Protein AF-A0A367R740-F1 (afdb_monomer)

Mean predicted aligned error: 7.4 Å

pLDDT: mean 86.56, std 15.24, range [32.81, 98.5]

Nearest PDB structures (foldseek):
  4jl0-assembly2_B  TM=7.838E-01  e=5.481E-03  Pseudomonas aeruginosa CHA
  3sz7-assembly1_A  TM=7.563E-01  e=4.392E-03  Aspergillus fumigatus Af293
  2cum-assembly1_A  TM=6.920E-01  e=1.912E-03  Homo sapiens
  2dn7-assembly1_A  TM=6.296E-01  e=7.053E-04  Homo sapiens
  8ye5-assembly1_A  TM=7.449E-01  e=5.031E-02  Dehalobacter sp.

Structure (mmCIF, N/CA/C/O backbone):
data_AF-A0A367R740-F1
#
_entry.id   AF-A0A367R740-F1
#
loop_
_atom_site.group_PDB
_atom_site.id
_atom_site.type_symbol
_atom_site.label_atom_id
_atom_site.label_alt_id
_atom_site.label_comp_id
_atom_site.label_asym_id
_atom_site.label_entity_id
_atom_site.label_seq_id
_atom_site.pdbx_PDB_ins_code
_atom_site.Cartn_x
_atom_site.Cartn_y
_atom_site.Cartn_z
_atom_site.occupancy
_atom_site.B_iso_or_equiv
_atom_site.auth_seq_id
_atom_site.auth_comp_id
_atom_site.auth_asym_id
_atom_site.auth_atom_id
_atom_site.pdbx_PDB_model_num
ATOM 1 N N . MET A 1 1 ? -37.714 -8.578 19.856 1.00 43.44 1 MET A N 1
ATOM 2 C CA . MET A 1 1 ? -36.374 -8.658 19.239 1.00 43.44 1 MET A CA 1
ATOM 3 C C . MET A 1 1 ? -35.633 -9.766 19.967 1.00 43.44 1 MET A C 1
ATOM 5 O O . MET A 1 1 ? -35.321 -9.583 21.133 1.00 43.44 1 MET A O 1
ATOM 9 N N . ASN A 1 2 ? -35.470 -10.931 19.335 1.00 44.47 2 ASN A N 1
ATOM 10 C CA . ASN A 1 2 ? -34.769 -12.080 19.920 1.00 44.47 2 ASN A CA 1
ATOM 11 C C . ASN A 1 2 ? -33.262 -11.823 19.814 1.00 44.47 2 ASN A C 1
ATOM 13 O O . ASN A 1 2 ? -32.657 -12.085 18.778 1.00 44.47 2 ASN A O 1
ATOM 17 N N . GLY A 1 3 ? -32.700 -11.174 20.830 1.00 55.31 3 GLY A N 1
ATOM 18 C CA . GLY A 1 3 ? -31.290 -10.799 20.887 1.00 55.31 3 GLY A CA 1
ATOM 19 C C . GLY A 1 3 ? -30.468 -11.857 21.609 1.00 55.31 3 GLY A C 1
ATOM 20 O O . GLY A 1 3 ? -30.039 -11.610 22.728 1.00 55.31 3 GLY A O 1
ATOM 21 N N . ASP A 1 4 ? -30.259 -13.017 20.985 1.00 70.50 4 ASP A N 1
ATOM 22 C CA . ASP A 1 4 ? -29.477 -14.095 21.612 1.00 70.50 4 ASP A CA 1
ATOM 23 C C . ASP A 1 4 ? -27.958 -13.895 21.445 1.00 70.50 4 ASP A C 1
ATOM 25 O O . ASP A 1 4 ? -27.176 -14.519 22.161 1.00 70.50 4 ASP A O 1
ATOM 29 N N . TYR A 1 5 ? -27.521 -13.023 20.520 1.00 73.44 5 TYR A N 1
ATOM 30 C CA . TYR A 1 5 ? -26.102 -12.793 20.226 1.00 73.44 5 TYR A CA 1
ATOM 31 C C . TYR A 1 5 ? -25.791 -11.342 19.829 1.00 73.44 5 TYR A C 1
ATOM 33 O O . TYR A 1 5 ? -26.553 -10.709 19.097 1.00 73.44 5 TYR A O 1
ATOM 41 N N . VAL A 1 6 ? -24.622 -10.853 20.249 1.00 81.06 6 VAL A N 1
ATOM 42 C CA . VAL A 1 6 ? -23.985 -9.615 19.771 1.00 81.06 6 VAL A CA 1
ATOM 43 C C . VAL A 1 6 ? -22.855 -9.979 18.815 1.00 81.06 6 VAL A C 1
ATOM 45 O O . VAL A 1 6 ? -22.099 -10.914 19.073 1.00 81.06 6 VAL A O 1
ATOM 48 N N . GLU A 1 7 ? -22.732 -9.252 17.709 1.00 83.69 7 GLU A N 1
ATOM 49 C CA . GLU A 1 7 ? -21.613 -9.418 16.784 1.00 83.69 7 GLU A CA 1
ATOM 50 C C . GLU A 1 7 ? -20.478 -8.444 17.107 1.00 83.69 7 GLU A C 1
ATOM 52 O O . GLU A 1 7 ? -20.720 -7.271 17.381 1.00 83.69 7 GLU A O 1
ATOM 57 N N . PHE A 1 8 ? -19.244 -8.941 17.080 1.00 84.69 8 PHE A N 1
ATOM 58 C CA . PHE A 1 8 ? -18.046 -8.205 17.474 1.00 84.69 8 PHE A CA 1
ATOM 59 C C . PHE A 1 8 ? -16.919 -8.422 16.460 1.00 84.69 8 PHE A C 1
ATOM 61 O O . PHE A 1 8 ? -16.614 -9.567 16.126 1.00 84.69 8 PHE A O 1
ATOM 68 N N . LEU A 1 9 ? -16.294 -7.341 15.986 1.00 87.62 9 LEU A N 1
ATOM 69 C CA . LEU A 1 9 ? -15.137 -7.399 15.091 1.00 87.62 9 LEU A CA 1
ATOM 70 C C . LEU A 1 9 ? -13.834 -7.514 15.895 1.00 87.62 9 LEU A C 1
ATOM 72 O O . LEU A 1 9 ? -13.460 -6.606 16.634 1.00 87.62 9 LEU A O 1
ATOM 76 N N . CYS A 1 10 ? -13.105 -8.609 15.704 1.00 87.62 10 CYS A N 1
ATOM 77 C CA . CYS A 1 10 ? -11.729 -8.737 16.165 1.00 87.62 10 CYS A CA 1
ATOM 78 C C . CYS A 1 10 ? -10.799 -7.961 15.227 1.00 87.62 10 CYS A C 1
ATOM 80 O O . CYS A 1 10 ? -10.550 -8.405 14.109 1.00 87.62 10 CYS A O 1
ATOM 82 N N . PHE A 1 11 ? -10.246 -6.837 15.681 1.00 83.88 11 PHE A N 1
ATOM 83 C CA . PHE A 1 11 ? -9.324 -6.025 14.874 1.00 83.88 11 PHE A CA 1
ATOM 84 C C . PHE A 1 11 ? -8.026 -6.750 14.493 1.00 83.88 11 PHE A C 1
ATOM 86 O O . PHE A 1 11 ? -7.491 -6.513 13.416 1.00 83.88 11 PHE A O 1
ATOM 93 N N . SER A 1 12 ? -7.549 -7.645 15.356 1.00 80.38 12 SER A N 1
ATOM 94 C CA . SER A 1 12 ? -6.350 -8.471 15.154 1.00 80.38 12 SER A CA 1
ATOM 95 C C . SER A 1 12 ? -6.491 -9.477 14.009 1.00 80.38 12 SER A C 1
ATOM 97 O O . SER A 1 12 ? -5.557 -9.710 13.253 1.00 80.38 12 SER A O 1
ATOM 99 N N . SER A 1 13 ? -7.673 -10.080 13.861 1.00 81.25 13 SER A N 1
ATOM 100 C CA . SER A 1 13 ? -7.908 -11.177 12.911 1.00 81.25 13 SER A CA 1
ATOM 101 C C . SER A 1 13 ? -8.908 -10.850 11.803 1.00 81.25 13 SER A C 1
ATOM 103 O O . SER A 1 13 ? -9.170 -11.689 10.943 1.00 81.25 13 SER A O 1
ATOM 105 N N . GLY A 1 14 ? -9.533 -9.669 11.829 1.00 84.00 14 GLY A N 1
ATOM 106 C CA . GLY A 1 14 ? -10.589 -9.281 10.889 1.00 84.00 14 GLY A CA 1
ATOM 107 C C . GLY A 1 14 ? -11.815 -10.208 10.927 1.00 84.00 14 GLY A C 1
ATOM 108 O O . GLY A 1 14 ? -12.572 -10.302 9.955 1.00 84.00 14 GLY A O 1
ATOM 109 N N . ASN A 1 15 ? -12.004 -10.966 12.009 1.00 86.50 15 ASN A N 1
ATOM 110 C CA . ASN A 1 15 ? -13.116 -11.899 12.158 1.00 86.50 15 ASN A CA 1
ATOM 111 C C . ASN A 1 15 ? -14.278 -11.264 12.911 1.00 86.50 15 ASN A C 1
ATOM 113 O O . ASN A 1 15 ? -14.085 -10.553 13.892 1.00 86.50 15 ASN A O 1
ATOM 117 N N . ILE A 1 16 ? -15.498 -11.568 12.467 1.00 86.25 16 ILE A N 1
ATOM 118 C CA . ILE A 1 16 ? -16.722 -11.165 13.157 1.00 86.25 16 ILE A CA 1
ATOM 119 C C . ILE A 1 16 ? -17.190 -12.354 13.995 1.00 86.25 16 ILE A C 1
ATOM 121 O O . ILE A 1 16 ? -17.577 -13.392 13.45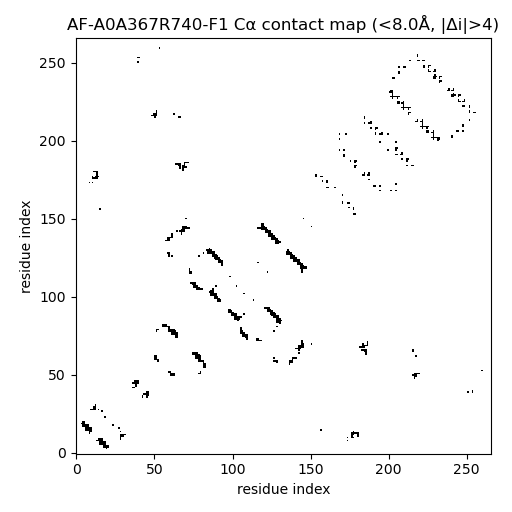7 1.00 86.25 16 ILE A O 1
ATOM 125 N N . LEU A 1 17 ? -17.133 -12.205 15.313 1.00 85.81 17 LEU A N 1
ATOM 126 C CA . LEU A 1 17 ? -17.578 -13.202 16.279 1.00 85.81 17 LEU A CA 1
ATOM 127 C C . LEU A 1 17 ? -19.020 -12.940 16.694 1.00 85.81 17 LEU A C 1
ATOM 129 O O . LEU A 1 17 ? -19.425 -11.792 16.835 1.00 85.81 17 LEU A O 1
ATOM 133 N N . LYS A 1 18 ? -19.770 -14.011 16.963 1.00 84.50 18 LYS A N 1
ATOM 134 C CA . LYS A 1 18 ? -21.075 -13.951 17.632 1.00 84.50 18 LYS A CA 1
ATOM 135 C C . LYS A 1 18 ? -20.898 -14.320 19.098 1.00 84.50 18 LYS A C 1
ATOM 137 O O . LYS A 1 18 ? -20.430 -15.415 19.407 1.00 84.50 18 LYS A O 1
ATOM 142 N N . LEU A 1 19 ? -21.275 -13.415 19.987 1.00 79.00 19 LEU A N 1
ATOM 143 C CA . LEU A 1 19 ? -21.153 -13.562 21.431 1.00 79.00 19 LEU A CA 1
ATOM 144 C C . LEU A 1 19 ? -22.545 -13.681 22.047 1.00 79.00 19 LEU A C 1
ATOM 146 O O . LEU A 1 19 ? -23.349 -12.763 21.926 1.00 79.00 19 LEU A O 1
ATOM 150 N N . SER A 1 20 ? -22.824 -14.803 22.711 1.00 75.94 20 SER A N 1
ATOM 151 C CA . SER A 1 20 ? -24.058 -15.018 23.490 1.00 75.94 20 SER A CA 1
ATOM 152 C C . SER A 1 20 ? -23.995 -14.451 24.907 1.00 75.94 20 SER A C 1
ATOM 154 O O . SER A 1 20 ? -24.975 -14.504 25.644 1.00 75.94 20 SER A O 1
ATOM 156 N N . SER A 1 21 ? -22.833 -13.960 25.333 1.00 71.81 21 SER A N 1
ATOM 157 C CA . SER A 1 21 ? -22.616 -13.365 26.649 1.00 71.81 21 SER A CA 1
ATOM 158 C C . SER A 1 21 ? -21.682 -12.162 26.532 1.00 71.81 21 SER A C 1
ATOM 160 O O . SER A 1 21 ? -20.926 -12.040 25.571 1.00 71.81 21 SER A O 1
ATOM 162 N N . GLY A 1 22 ? -21.721 -11.262 27.517 1.00 65.38 22 GLY A N 1
ATOM 163 C CA . GLY A 1 22 ? -20.906 -10.039 27.531 1.00 65.38 22 GLY A CA 1
ATOM 164 C C . GLY A 1 22 ? -19.402 -10.254 27.755 1.00 65.38 22 GLY A C 1
ATOM 165 O O . GLY A 1 22 ? -18.676 -9.279 27.923 1.00 65.38 22 GLY A O 1
ATOM 166 N N . THR A 1 23 ? -18.918 -11.499 27.794 1.00 68.69 23 THR A N 1
ATOM 167 C CA . THR A 1 23 ? -17.495 -11.811 27.975 1.00 68.69 23 THR A CA 1
ATOM 168 C C . THR A 1 23 ? -16.865 -12.118 26.622 1.00 68.69 23 THR A C 1
ATOM 170 O O . THR A 1 23 ? -17.274 -13.064 25.953 1.00 68.69 23 THR A O 1
ATOM 173 N N . ILE A 1 24 ? -15.854 -11.338 26.230 1.00 66.38 24 ILE A N 1
ATOM 174 C CA . ILE A 1 24 ? -15.064 -11.572 25.015 1.00 66.38 24 ILE A CA 1
ATOM 175 C C . ILE A 1 24 ? -13.937 -12.553 25.368 1.00 66.38 24 ILE A C 1
ATOM 177 O O . ILE A 1 24 ? -13.063 -12.194 26.160 1.00 66.38 24 ILE A O 1
ATOM 181 N N . PRO A 1 25 ? -13.926 -13.783 24.828 1.00 66.44 25 PRO A N 1
ATOM 182 C CA . PRO A 1 25 ? -12.836 -14.718 25.079 1.00 66.44 25 PRO A CA 1
ATOM 183 C C . PRO A 1 25 ? -11.567 -14.219 24.368 1.00 66.44 25 PRO A C 1
ATOM 185 O O . PRO A 1 25 ? -11.580 -14.038 23.148 1.00 66.44 25 PRO A O 1
ATOM 188 N N . LEU A 1 26 ? -10.489 -13.946 25.118 1.00 64.62 26 LEU A N 1
ATOM 189 C CA . LEU A 1 26 ? -9.234 -13.399 24.568 1.00 64.62 26 LEU A CA 1
ATOM 190 C C . LEU A 1 26 ? -8.591 -14.316 23.515 1.00 64.62 26 LEU A C 1
ATOM 192 O O . LEU A 1 26 ? -7.930 -13.834 22.602 1.00 64.62 26 LEU A O 1
ATOM 196 N N . ASP A 1 27 ? -8.821 -15.622 23.614 1.00 70.56 27 ASP A N 1
ATOM 197 C CA . ASP A 1 27 ? -8.363 -16.644 22.673 1.00 70.56 27 ASP A CA 1
ATOM 198 C C . ASP A 1 27 ? -9.057 -16.561 21.304 1.00 70.56 27 ASP A C 1
ATOM 200 O O . ASP A 1 27 ? -8.510 -17.021 20.304 1.00 70.56 27 ASP A O 1
ATOM 204 N N . LYS A 1 28 ? -10.243 -15.944 21.218 1.00 69.50 28 LYS A N 1
ATOM 205 C CA . LYS A 1 28 ? -11.027 -15.896 19.971 1.00 69.50 28 LYS A CA 1
ATOM 206 C C . LYS A 1 28 ? -10.686 -14.731 19.047 1.00 69.50 28 LYS A C 1
ATOM 208 O O . LYS A 1 28 ? -11.051 -14.775 17.874 1.00 69.50 28 LYS A O 1
ATOM 213 N N . CYS A 1 29 ? -9.977 -13.723 19.550 1.00 75.31 29 CYS A N 1
ATOM 214 C CA . CYS A 1 29 ? -9.373 -12.667 18.737 1.00 75.31 29 CYS A CA 1
ATOM 215 C C . CYS A 1 29 ? -7.845 -12.825 18.654 1.00 75.31 29 CYS A C 1
ATOM 217 O O . CYS A 1 29 ? -7.143 -11.825 18.518 1.00 75.31 29 CYS A O 1
ATOM 219 N N . ALA A 1 30 ? -7.312 -14.044 18.765 1.00 69.81 30 ALA A N 1
ATOM 220 C CA . ALA A 1 30 ? -5.880 -14.262 18.600 1.00 69.81 30 ALA A CA 1
ATOM 221 C C . ALA A 1 30 ? -5.404 -13.769 17.220 1.00 69.81 30 ALA A C 1
ATOM 223 O O . ALA A 1 30 ? -6.099 -13.936 16.212 1.00 69.81 30 ALA A O 1
ATOM 224 N N . GLU A 1 31 ? -4.236 -13.128 17.204 1.00 62.66 31 GLU A N 1
ATOM 225 C CA . GLU A 1 31 ? -3.504 -12.822 15.974 1.00 62.66 31 GLU A CA 1
ATOM 226 C C . GLU A 1 31 ? -3.181 -14.146 15.261 1.00 62.66 31 GLU A C 1
ATOM 228 O O . GLU A 1 31 ? -2.847 -15.127 15.933 1.00 62.66 31 GLU A O 1
ATOM 233 N N . PRO A 1 32 ? -3.264 -14.219 13.924 1.00 56.81 32 PRO A N 1
ATOM 234 C CA . PRO A 1 32 ? -2.641 -15.315 13.196 1.00 56.81 32 PRO A CA 1
ATOM 235 C C . PRO A 1 32 ? -1.148 -15.362 13.562 1.00 56.81 32 PRO A C 1
ATOM 237 O O . PRO A 1 32 ? -0.499 -14.319 13.585 1.00 56.81 32 PRO A O 1
ATOM 240 N N . ASP A 1 33 ? -0.590 -16.554 13.804 1.00 49.09 33 ASP A N 1
ATOM 241 C CA . ASP A 1 33 ? 0.825 -16.771 14.183 1.00 49.09 33 ASP A CA 1
ATOM 242 C C . ASP A 1 33 ? 1.853 -16.237 13.158 1.00 49.09 33 ASP A C 1
ATOM 244 O O . ASP A 1 33 ? 3.065 -16.288 13.377 1.00 49.09 33 ASP A O 1
ATOM 248 N N . GLU A 1 34 ? 1.398 -15.663 12.045 1.00 47.03 34 GLU A N 1
ATOM 249 C CA . GLU A 1 34 ? 2.219 -14.928 11.093 1.00 47.03 34 GLU A CA 1
ATOM 250 C C . GLU A 1 34 ? 2.537 -13.515 11.599 1.00 47.03 34 GLU A C 1
ATOM 252 O O . GLU A 1 34 ? 2.309 -12.503 10.932 1.00 47.03 34 GLU A O 1
ATOM 257 N N . ALA A 1 35 ? 3.215 -13.443 12.743 1.00 43.03 35 ALA A N 1
ATOM 258 C CA . ALA A 1 35 ? 4.201 -12.396 12.946 1.00 43.03 35 ALA A CA 1
ATOM 259 C C . ALA A 1 35 ? 5.349 -12.644 11.951 1.00 43.03 35 ALA A C 1
ATOM 261 O O . ALA A 1 35 ? 6.446 -13.057 12.328 1.00 43.03 35 ALA A O 1
ATOM 262 N N . LEU A 1 36 ? 5.088 -12.418 10.655 1.00 45.94 36 LEU A N 1
ATOM 263 C CA . LEU A 1 36 ? 6.127 -12.211 9.656 1.00 45.94 36 LEU A CA 1
ATOM 264 C C . LEU A 1 36 ? 7.106 -11.243 10.292 1.00 45.94 36 LEU A C 1
ATOM 266 O O . LEU A 1 36 ? 6.716 -10.129 10.642 1.00 45.94 36 LEU A O 1
ATOM 270 N N . SER A 1 37 ? 8.326 -11.731 10.514 1.00 51.31 37 SER A N 1
ATOM 271 C CA . SER A 1 37 ? 9.408 -11.050 11.207 1.00 51.31 37 SER A CA 1
ATOM 272 C C . SER A 1 37 ? 9.335 -9.553 10.907 1.00 51.31 37 SER A C 1
ATOM 274 O O . SER A 1 37 ? 9.600 -9.138 9.778 1.00 51.31 37 SER A O 1
ATOM 276 N N . THR A 1 38 ? 8.848 -8.755 11.856 1.00 55.53 38 THR A N 1
ATOM 277 C CA . THR A 1 38 ? 8.662 -7.327 11.618 1.00 55.53 38 THR A CA 1
ATOM 278 C C . THR A 1 38 ? 10.024 -6.677 11.733 1.00 55.53 38 THR A C 1
ATOM 280 O O . THR A 1 38 ? 10.754 -6.899 12.699 1.00 55.53 38 THR A O 1
ATOM 283 N N . CYS A 1 39 ? 10.396 -5.899 10.721 1.00 60.38 39 CYS A N 1
ATOM 284 C CA . CYS A 1 39 ? 11.617 -5.117 10.783 1.00 60.38 39 CYS A CA 1
ATOM 285 C C . CYS A 1 39 ? 11.502 -4.115 11.931 1.00 60.38 39 CYS A C 1
ATOM 287 O O . CYS A 1 39 ? 10.626 -3.246 11.938 1.00 60.38 39 CYS A O 1
ATOM 289 N N . ASN A 1 40 ? 12.374 -4.282 12.918 1.00 64.00 40 ASN A N 1
ATOM 290 C CA . ASN A 1 40 ? 12.425 -3.472 14.122 1.00 64.00 40 ASN A CA 1
ATOM 291 C C . ASN A 1 40 ? 13.882 -3.411 14.631 1.00 64.00 40 ASN A C 1
ATOM 293 O O . ASN A 1 40 ? 14.724 -4.184 14.160 1.00 64.00 40 ASN A O 1
ATOM 297 N N . PRO A 1 41 ? 14.204 -2.520 15.586 1.00 65.75 41 PRO A N 1
ATOM 298 C CA . PRO A 1 41 ? 15.568 -2.376 16.098 1.00 65.75 41 PRO A CA 1
ATOM 299 C C . PRO A 1 41 ? 16.189 -3.656 16.673 1.00 65.75 41 PRO A C 1
ATOM 301 O O . PRO A 1 41 ? 17.410 -3.773 16.700 1.00 65.75 41 PRO A O 1
ATOM 304 N N . THR A 1 42 ? 15.376 -4.620 17.112 1.00 64.69 42 THR A N 1
ATOM 305 C CA . THR A 1 42 ? 15.833 -5.907 17.652 1.00 64.69 42 THR A CA 1
ATOM 306 C C . THR A 1 42 ? 15.826 -7.040 16.614 1.00 64.69 42 THR A C 1
ATOM 308 O O . THR A 1 42 ? 16.341 -8.118 16.896 1.00 64.69 42 THR A O 1
ATOM 311 N N . ASN A 1 43 ? 15.309 -6.804 15.402 1.00 65.56 43 ASN A N 1
ATOM 312 C CA . ASN A 1 43 ? 15.230 -7.759 14.298 1.00 65.56 43 ASN A CA 1
ATOM 313 C C . ASN A 1 43 ? 15.545 -7.078 12.954 1.00 65.56 43 ASN A C 1
ATOM 315 O O . ASN A 1 43 ? 14.681 -6.880 12.097 1.00 65.56 43 ASN A O 1
ATOM 319 N N . THR A 1 44 ? 16.812 -6.714 12.762 1.00 65.25 44 THR A N 1
ATOM 320 C CA . THR A 1 44 ? 17.305 -6.060 11.538 1.00 65.25 44 THR A CA 1
ATOM 321 C C . THR A 1 44 ? 17.326 -6.989 10.319 1.00 65.25 44 THR A C 1
ATOM 323 O O . THR A 1 44 ? 17.266 -6.513 9.186 1.00 65.25 44 THR A O 1
ATOM 326 N N . ASN A 1 45 ? 17.340 -8.310 10.523 1.00 60.03 45 ASN A N 1
ATOM 327 C CA . ASN A 1 45 ? 17.290 -9.302 9.441 1.00 60.03 45 ASN A CA 1
ATOM 328 C C . ASN A 1 45 ? 15.911 -9.358 8.760 1.00 60.03 45 ASN A C 1
ATOM 330 O O . ASN A 1 45 ? 15.780 -9.705 7.593 1.00 60.03 45 ASN A O 1
ATOM 334 N N . ALA A 1 46 ? 14.850 -8.937 9.440 1.00 59.72 46 ALA A N 1
ATOM 335 C CA . ALA A 1 46 ? 13.554 -8.726 8.804 1.00 59.72 46 ALA A CA 1
ATOM 336 C C . ALA A 1 46 ? 13.527 -7.522 7.838 1.00 59.72 46 ALA A C 1
ATOM 338 O O . ALA A 1 46 ? 12.588 -7.358 7.056 1.00 59.72 46 ALA A O 1
ATOM 339 N N . CYS A 1 47 ? 14.543 -6.654 7.884 1.00 61.09 47 CYS A N 1
ATOM 340 C CA . CYS A 1 47 ? 14.568 -5.375 7.175 1.00 61.09 47 CYS A CA 1
ATOM 341 C C . CYS A 1 47 ? 15.128 -5.443 5.746 1.00 61.09 47 CYS A C 1
ATOM 343 O O . CYS A 1 47 ? 15.383 -4.405 5.138 1.00 61.09 47 CYS A O 1
ATOM 345 N N . HIS A 1 48 ? 15.343 -6.641 5.198 1.00 54.56 48 HIS A N 1
ATOM 346 C CA . HIS A 1 48 ? 16.193 -6.839 4.019 1.00 54.56 48 HIS A CA 1
ATOM 347 C C . HIS A 1 48 ? 15.664 -6.309 2.676 1.00 54.56 48 HIS A C 1
ATOM 349 O O . HIS A 1 48 ? 16.395 -6.394 1.694 1.00 54.56 48 HIS A O 1
ATOM 355 N N . ILE A 1 49 ? 14.445 -5.768 2.586 1.00 57.47 49 ILE A N 1
ATOM 356 C CA . ILE A 1 49 ? 13.920 -5.218 1.324 1.00 57.47 49 ILE A CA 1
ATOM 357 C C . ILE A 1 49 ? 13.070 -3.994 1.644 1.00 57.47 49 ILE A C 1
ATOM 359 O O . ILE A 1 49 ? 12.074 -4.134 2.356 1.00 57.47 49 ILE A O 1
ATOM 363 N N . ARG A 1 50 ? 13.439 -2.827 1.107 1.00 57.62 50 ARG A N 1
ATOM 364 C CA . ARG A 1 50 ? 12.594 -1.624 1.077 1.00 57.62 50 ARG A CA 1
ATOM 365 C C . ARG A 1 50 ? 11.930 -1.455 -0.277 1.00 57.62 50 ARG A C 1
ATOM 367 O O . ARG A 1 50 ? 12.569 -1.711 -1.289 1.00 57.62 50 ARG A O 1
ATOM 374 N N . LYS A 1 51 ? 10.698 -0.942 -0.282 1.00 59.12 51 LYS A N 1
ATOM 375 C CA . LYS A 1 51 ? 10.103 -0.306 -1.463 1.00 59.12 51 LYS A CA 1
ATOM 376 C C . LYS A 1 51 ? 10.430 1.197 -1.424 1.00 59.12 51 LYS A C 1
ATOM 378 O O . LYS A 1 51 ? 10.812 1.731 -0.388 1.00 59.12 51 LYS A O 1
ATOM 383 N N . GLY A 1 52 ? 10.357 1.885 -2.558 1.00 53.94 52 GLY A N 1
ATOM 384 C CA . GLY A 1 52 ? 10.678 3.321 -2.645 1.00 53.94 52 GLY A CA 1
ATOM 385 C C . GLY A 1 52 ? 12.130 3.632 -3.008 1.00 53.94 52 GLY A C 1
ATOM 386 O O . GLY A 1 52 ? 12.457 4.799 -3.218 1.00 53.94 52 GLY A O 1
ATOM 387 N N . GLY A 1 53 ? 12.961 2.595 -3.173 1.00 58.19 53 GLY A N 1
ATOM 388 C CA . GLY A 1 53 ? 14.324 2.700 -3.686 1.00 58.19 53 GLY A CA 1
ATOM 389 C C . GLY A 1 53 ? 15.243 3.556 -2.811 1.00 58.19 53 GLY A C 1
ATOM 390 O O . GLY A 1 53 ? 14.916 3.955 -1.695 1.00 58.19 53 GLY A O 1
ATOM 391 N N . THR A 1 54 ? 16.435 3.828 -3.326 1.00 59.12 54 THR A N 1
ATOM 392 C CA . THR A 1 54 ? 17.335 4.867 -2.804 1.00 59.12 54 THR A CA 1
ATOM 393 C C . THR A 1 54 ? 17.564 5.864 -3.924 1.00 59.12 54 THR A C 1
ATOM 395 O O . THR A 1 54 ? 17.650 5.456 -5.082 1.00 59.12 54 THR A O 1
ATOM 398 N N . GLU A 1 55 ? 17.656 7.159 -3.619 1.00 55.34 55 GLU A N 1
ATOM 399 C CA . GLU A 1 55 ? 18.057 8.135 -4.636 1.00 55.34 55 GLU A CA 1
ATOM 400 C C . GLU A 1 55 ? 19.398 7.712 -5.254 1.00 55.34 55 GLU A C 1
ATOM 402 O O . GLU A 1 55 ? 20.378 7.484 -4.545 1.00 55.34 55 GLU A O 1
ATOM 407 N N . GLY A 1 56 ? 19.422 7.557 -6.581 1.00 57.25 56 GLY A N 1
ATOM 408 C CA . GLY A 1 56 ? 20.589 7.044 -7.302 1.00 57.25 56 GLY A CA 1
ATOM 409 C C . GLY A 1 56 ? 20.718 5.517 -7.333 1.00 57.25 56 GLY A C 1
ATOM 410 O O . GLY A 1 56 ? 21.806 5.033 -7.624 1.00 57.25 56 GLY A O 1
ATOM 411 N N . SER A 1 57 ? 19.648 4.767 -7.038 1.00 72.00 57 SER A N 1
ATOM 412 C CA . SER A 1 57 ? 19.572 3.338 -7.362 1.00 72.00 57 SER A CA 1
ATOM 413 C C . SER A 1 57 ? 19.737 3.126 -8.868 1.00 72.00 57 SER A C 1
ATOM 415 O O . SER A 1 57 ? 19.122 3.838 -9.668 1.00 72.00 57 SER A O 1
ATOM 417 N N . ASP A 1 58 ? 20.546 2.132 -9.232 1.00 81.50 58 ASP A N 1
ATOM 418 C CA . ASP A 1 58 ? 20.734 1.699 -10.619 1.00 81.50 58 ASP A CA 1
ATOM 419 C C . ASP A 1 58 ? 19.616 0.742 -11.070 1.00 81.50 58 ASP A C 1
ATOM 421 O O . ASP A 1 58 ? 19.506 0.437 -12.254 1.00 81.50 58 ASP A O 1
ATOM 425 N N . GLU A 1 59 ? 18.750 0.314 -10.148 1.00 84.31 59 GLU A N 1
ATOM 426 C CA . GLU A 1 59 ? 17.596 -0.556 -10.388 1.00 84.31 59 GLU A CA 1
ATOM 427 C C . GLU A 1 59 ? 16.285 0.191 -10.099 1.00 84.31 59 GLU A C 1
ATOM 429 O O . GLU A 1 59 ? 16.228 0.981 -9.141 1.00 84.31 59 GLU A O 1
ATOM 434 N N . PRO A 1 60 ? 15.221 -0.035 -10.896 1.00 91.00 60 PRO A N 1
ATOM 435 C CA . PRO A 1 60 ? 13.893 0.429 -10.522 1.00 91.00 60 PRO A CA 1
ATOM 436 C C . PRO A 1 60 ? 13.454 -0.284 -9.238 1.00 91.00 60 PRO A C 1
ATOM 438 O O . PRO A 1 60 ? 13.985 -1.320 -8.865 1.00 91.00 60 PRO A O 1
ATOM 441 N N . THR A 1 61 ? 12.488 0.275 -8.525 1.00 90.69 61 THR A N 1
ATOM 442 C CA . THR A 1 61 ? 11.853 -0.409 -7.395 1.00 90.69 61 THR A CA 1
ATOM 443 C C . THR A 1 61 ? 10.355 -0.290 -7.553 1.00 90.69 61 THR A C 1
ATOM 445 O O . THR A 1 61 ? 9.831 0.824 -7.538 1.00 90.69 61 THR A O 1
ATOM 448 N N . ILE A 1 62 ? 9.666 -1.415 -7.707 1.00 92.12 62 ILE A N 1
ATOM 449 C CA . ILE A 1 62 ? 8.213 -1.476 -7.831 1.00 92.12 62 ILE A CA 1
ATOM 450 C C . ILE A 1 62 ? 7.597 -1.108 -6.477 1.00 92.12 62 ILE A C 1
ATOM 452 O O . ILE A 1 62 ? 7.797 -1.779 -5.461 1.00 92.12 62 ILE A O 1
ATOM 456 N N . ILE A 1 63 ? 6.835 -0.016 -6.461 1.00 91.88 63 ILE A N 1
ATOM 457 C CA . ILE A 1 63 ? 6.182 0.519 -5.259 1.00 91.88 63 ILE A CA 1
ATOM 458 C C . ILE A 1 63 ? 4.680 0.225 -5.223 1.00 91.88 63 ILE A C 1
ATOM 460 O O . ILE A 1 63 ? 4.117 0.173 -4.134 1.00 91.88 63 ILE A O 1
ATOM 464 N N . SER A 1 64 ? 4.064 -0.055 -6.376 1.00 93.12 64 SER A N 1
ATOM 465 C CA . SER A 1 64 ? 2.706 -0.599 -6.493 1.00 93.12 64 SER A CA 1
ATOM 466 C C . SER A 1 64 ? 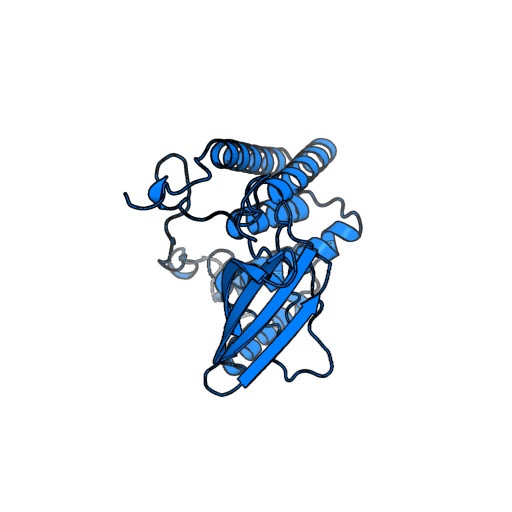2.678 -1.732 -7.524 1.00 93.12 64 SER A C 1
ATOM 468 O O . SER A 1 64 ? 3.245 -1.542 -8.606 1.00 93.12 64 SER A O 1
ATOM 470 N N . PRO A 1 65 ? 2.004 -2.868 -7.249 1.00 93.75 65 PRO A N 1
ATOM 471 C CA . PRO A 1 65 ? 1.174 -3.156 -6.064 1.00 93.75 65 PRO A CA 1
ATOM 472 C C . PRO A 1 65 ? 1.932 -3.248 -4.736 1.00 93.75 65 PRO A C 1
ATOM 474 O O . PRO A 1 65 ? 3.118 -3.580 -4.693 1.00 93.75 65 PRO A O 1
ATOM 477 N N . TYR A 1 66 ? 1.254 -2.927 -3.631 1.00 89.69 66 TYR A N 1
ATOM 478 C CA . TYR A 1 66 ? 1.882 -2.825 -2.307 1.00 89.69 66 TYR A CA 1
ATOM 479 C C . TYR A 1 66 ? 2.125 -4.191 -1.636 1.00 89.69 66 TYR A C 1
ATOM 481 O O . TYR A 1 66 ? 3.132 -4.350 -0.942 1.00 89.69 66 TYR A O 1
ATOM 489 N N . SER A 1 67 ? 1.278 -5.187 -1.907 1.00 86.62 67 SER A N 1
ATOM 490 C CA .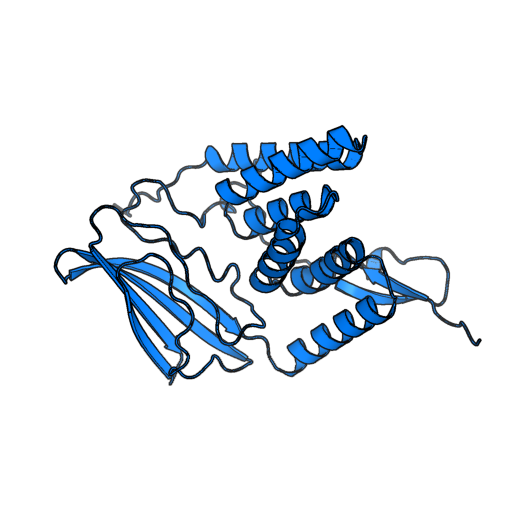 SER A 1 67 ? 1.343 -6.573 -1.408 1.00 86.62 67 SER A CA 1
ATOM 491 C C . SER A 1 67 ? 1.317 -7.591 -2.545 1.00 86.62 67 SER A C 1
ATOM 493 O O . SER A 1 67 ? 0.997 -7.263 -3.685 1.00 86.62 67 SER A O 1
ATOM 495 N N . THR A 1 68 ? 1.610 -8.846 -2.203 1.00 88.31 68 THR A N 1
ATOM 496 C CA . THR A 1 68 ? 1.453 -9.992 -3.102 1.00 88.31 68 THR A CA 1
ATOM 497 C C . THR A 1 68 ? 0.008 -10.439 -3.259 1.00 88.31 68 THR A C 1
ATOM 499 O O . THR A 1 68 ? -0.274 -11.179 -4.181 1.00 88.31 68 THR A O 1
ATOM 502 N N . SER A 1 69 ? -0.907 -10.032 -2.383 1.00 91.25 69 SER A N 1
ATOM 503 C CA . SER A 1 69 ? -2.329 -10.378 -2.469 1.00 91.25 69 SER A CA 1
ATOM 504 C C . SER A 1 69 ? -3.147 -9.136 -2.795 1.00 91.25 69 SER A C 1
ATOM 506 O O . SER A 1 69 ? -2.869 -8.064 -2.249 1.00 91.25 69 SER A O 1
ATOM 508 N N . THR A 1 70 ? -4.145 -9.277 -3.667 1.00 94.75 70 THR A N 1
ATOM 509 C CA . THR A 1 70 ? -5.044 -8.183 -4.061 1.00 94.75 70 THR A CA 1
ATOM 510 C C . THR A 1 70 ? -6.442 -8.691 -4.436 1.00 94.75 70 THR A C 1
ATOM 512 O O . THR A 1 70 ? -6.637 -9.854 -4.793 1.00 94.75 70 THR A O 1
ATOM 515 N N . LEU A 1 71 ? -7.431 -7.803 -4.361 1.00 95.62 71 LEU A N 1
ATOM 516 C CA . LEU A 1 71 ? -8.758 -7.940 -4.964 1.00 95.62 71 LEU A CA 1
ATOM 517 C C . LEU A 1 71 ? -8.823 -7.285 -6.354 1.00 95.62 71 LEU A C 1
ATOM 519 O O . LEU A 1 71 ? -9.788 -7.489 -7.085 1.00 95.62 71 LEU A O 1
ATOM 523 N N . ASN A 1 72 ? -7.831 -6.468 -6.715 1.00 94.19 72 ASN A N 1
ATOM 524 C CA . ASN A 1 72 ? -7.820 -5.715 -7.959 1.00 94.19 72 ASN A CA 1
ATOM 525 C C . ASN A 1 72 ? -7.276 -6.569 -9.117 1.00 94.19 72 ASN A C 1
ATOM 527 O O . ASN A 1 72 ? -6.091 -6.894 -9.153 1.00 94.19 72 ASN A O 1
ATOM 531 N N . SER A 1 73 ? -8.126 -6.874 -10.101 1.00 94.94 73 SER A N 1
ATOM 532 C CA . SER A 1 73 ? -7.736 -7.601 -11.318 1.00 94.94 73 SER A CA 1
ATOM 533 C C . SER A 1 73 ? -6.916 -6.753 -12.304 1.00 94.94 73 SER A C 1
ATOM 535 O O . SER A 1 73 ? -6.322 -7.284 -13.247 1.00 94.94 73 SER A O 1
ATOM 537 N N . ARG A 1 74 ? -6.883 -5.430 -12.101 1.00 95.50 74 ARG A N 1
ATOM 538 C CA . ARG A 1 74 ? -6.223 -4.433 -12.953 1.00 95.50 74 ARG A CA 1
ATOM 539 C C . ARG A 1 74 ? -5.423 -3.429 -12.112 1.00 95.50 74 ARG A C 1
ATOM 541 O O . ARG A 1 74 ? -5.771 -2.245 -12.056 1.00 95.50 74 ARG A O 1
ATOM 548 N N . PRO A 1 75 ? -4.367 -3.878 -11.411 1.00 94.56 75 PRO A N 1
ATOM 549 C CA . PRO A 1 75 ? -3.573 -2.996 -10.569 1.00 94.56 75 PRO A CA 1
ATOM 550 C C . PRO A 1 75 ? -2.858 -1.910 -11.372 1.00 94.56 75 PRO A C 1
ATOM 552 O O . PRO A 1 75 ? -2.302 -2.163 -12.438 1.00 94.56 75 PRO A O 1
ATOM 555 N N . GLU A 1 76 ? -2.801 -0.704 -10.817 1.00 95.38 76 GLU A N 1
ATOM 556 C CA . GLU A 1 76 ? -1.847 0.290 -11.290 1.00 95.38 76 GLU A CA 1
ATOM 557 C C . GLU A 1 76 ? -0.429 -0.113 -10.873 1.00 95.38 76 GLU A C 1
ATOM 559 O O . GLU A 1 76 ? -0.185 -0.488 -9.721 1.00 95.38 76 GLU A O 1
ATOM 564 N N . ILE A 1 77 ? 0.507 -0.008 -11.814 1.00 97.25 77 ILE A N 1
ATOM 565 C CA . ILE A 1 77 ? 1.902 -0.387 -11.608 1.00 97.25 77 ILE A CA 1
ATOM 566 C C . ILE A 1 77 ? 2.729 0.889 -11.543 1.00 97.25 77 ILE A C 1
ATOM 568 O O . ILE A 1 77 ? 2.706 1.704 -12.468 1.00 97.25 77 ILE A O 1
ATOM 572 N N . THR A 1 78 ? 3.460 1.080 -10.451 1.00 96.44 78 THR A N 1
ATOM 573 C CA . THR A 1 78 ? 4.327 2.249 -10.256 1.00 96.44 78 THR A CA 1
ATOM 574 C C . THR A 1 78 ? 5.669 1.830 -9.688 1.00 96.44 78 THR A C 1
ATOM 576 O O . THR A 1 78 ? 5.777 0.833 -8.970 1.00 96.44 78 THR A O 1
ATOM 579 N N . TRP A 1 79 ? 6.708 2.587 -10.029 1.00 94.81 79 TRP A N 1
ATOM 580 C CA . TRP A 1 79 ? 8.080 2.301 -9.624 1.00 94.81 79 TRP A CA 1
ATOM 581 C C . TRP A 1 79 ? 8.890 3.581 -9.414 1.00 94.81 79 TRP A C 1
ATOM 583 O O . TRP A 1 79 ? 8.437 4.688 -9.709 1.00 94.81 79 TRP A O 1
ATOM 593 N N . THR A 1 80 ? 10.099 3.444 -8.881 1.00 92.00 80 THR A N 1
ATOM 594 C CA . THR A 1 80 ? 11.044 4.556 -8.737 1.00 92.00 80 THR A CA 1
ATOM 595 C C . THR A 1 80 ? 11.773 4.861 -10.041 1.00 92.00 80 THR A C 1
ATOM 597 O O . THR A 1 80 ? 12.133 3.960 -10.799 1.00 92.00 80 THR A O 1
ATOM 600 N N . ALA A 1 81 ? 12.052 6.143 -10.279 1.00 91.69 81 ALA A N 1
ATOM 601 C CA . ALA A 1 81 ? 12.918 6.551 -11.379 1.00 91.69 81 ALA A CA 1
ATOM 602 C C . ALA A 1 81 ? 14.347 6.012 -11.184 1.00 91.69 81 ALA A C 1
ATOM 604 O O . ALA A 1 81 ? 14.834 5.913 -10.058 1.00 91.69 81 ALA A O 1
ATOM 605 N N . VAL A 1 82 ? 15.019 5.711 -12.293 1.00 91.75 82 VAL A N 1
ATOM 606 C CA . VAL A 1 82 ? 16.385 5.175 -12.340 1.00 91.75 82 VAL A CA 1
ATOM 607 C C . VAL A 1 82 ? 17.249 6.183 -13.072 1.00 91.75 82 VAL A C 1
ATOM 609 O O . VAL A 1 82 ? 16.864 6.697 -14.125 1.00 91.75 82 VAL A O 1
ATOM 612 N N . LYS A 1 83 ? 18.416 6.499 -12.513 1.00 90.62 83 LYS A N 1
ATOM 613 C CA . LYS A 1 83 ? 19.306 7.501 -13.098 1.00 90.62 83 LYS A CA 1
ATOM 614 C C . LYS A 1 83 ? 19.778 7.042 -14.483 1.00 90.62 83 LYS A C 1
ATOM 616 O O . LYS A 1 83 ? 20.312 5.952 -14.626 1.00 90.62 83 LYS A O 1
ATOM 621 N N . GLY A 1 84 ? 19.596 7.892 -15.494 1.00 91.50 84 GLY A N 1
ATOM 622 C CA . GLY A 1 84 ? 19.993 7.600 -16.877 1.00 91.50 84 GLY A CA 1
ATOM 623 C C . GLY A 1 84 ? 18.971 6.796 -17.688 1.00 91.50 84 GLY A C 1
ATOM 624 O O . GLY A 1 84 ? 19.133 6.696 -18.900 1.00 91.50 84 GLY A O 1
ATOM 625 N N . ALA A 1 85 ? 17.899 6.282 -17.074 1.00 95.00 85 ALA A N 1
ATOM 626 C CA . ALA A 1 85 ? 16.846 5.612 -17.826 1.00 95.00 85 ALA A CA 1
ATOM 627 C C . ALA A 1 85 ? 16.070 6.610 -18.702 1.00 95.00 85 ALA A C 1
ATOM 629 O O . ALA A 1 85 ? 15.608 7.648 -18.227 1.00 95.00 85 ALA A O 1
ATOM 630 N N . THR A 1 86 ? 15.906 6.277 -19.981 1.00 95.88 86 THR A N 1
ATOM 631 C CA . THR A 1 86 ? 15.129 7.053 -20.960 1.00 95.88 86 THR A CA 1
ATOM 632 C C . THR A 1 86 ? 13.729 6.481 -21.173 1.00 95.88 86 THR A C 1
ATOM 634 O O . THR A 1 86 ? 12.828 7.189 -21.622 1.00 95.88 86 THR A O 1
ATOM 637 N N . SER A 1 87 ? 13.526 5.203 -20.846 1.00 97.38 87 SER A N 1
ATOM 638 C CA . SER A 1 87 ? 12.230 4.526 -20.907 1.00 97.38 87 SER A CA 1
ATOM 639 C C . SER A 1 87 ? 12.195 3.302 -19.991 1.00 97.38 87 SER A C 1
ATOM 641 O O . SER A 1 87 ? 13.213 2.881 -19.438 1.00 97.38 87 SER A O 1
ATOM 643 N N . TYR A 1 88 ? 11.003 2.734 -19.841 1.00 98.00 88 TYR A N 1
ATOM 644 C CA . TYR A 1 88 ? 10.742 1.528 -19.075 1.00 98.00 88 TYR A CA 1
ATOM 645 C C . TYR A 1 88 ? 9.898 0.557 -19.881 1.00 98.00 88 TYR A C 1
ATOM 647 O O . TYR A 1 88 ? 9.012 0.977 -20.626 1.00 98.00 88 TYR A O 1
ATOM 655 N N . LYS A 1 89 ? 10.117 -0.741 -19.673 1.00 98.12 89 LYS A N 1
ATOM 656 C CA . LYS A 1 89 ? 9.217 -1.788 -20.157 1.00 98.12 89 LYS A CA 1
ATOM 657 C C . LYS A 1 89 ? 8.599 -2.514 -18.976 1.00 98.12 89 LYS A C 1
ATOM 659 O O . LYS A 1 89 ? 9.320 -3.104 -18.177 1.00 98.12 89 LYS A O 1
ATOM 664 N N . VAL A 1 90 ? 7.275 -2.490 -18.900 1.00 98.31 90 VAL A N 1
ATOM 665 C CA . VAL A 1 90 ? 6.510 -3.299 -17.952 1.00 98.31 90 VAL A CA 1
ATOM 666 C C . VAL A 1 90 ? 6.120 -4.583 -18.657 1.00 98.31 90 VAL A C 1
ATOM 668 O O . VAL A 1 90 ? 5.526 -4.523 -19.734 1.00 98.31 90 VAL A O 1
ATOM 671 N N . LYS A 1 91 ? 6.445 -5.728 -18.067 1.00 97.44 91 LYS A N 1
ATOM 672 C CA . LYS A 1 91 ? 6.023 -7.041 -18.548 1.00 97.44 91 LYS A CA 1
ATOM 673 C C . LYS A 1 91 ? 5.223 -7.725 -17.458 1.00 97.44 91 LYS A C 1
ATOM 675 O O . LYS A 1 91 ? 5.679 -7.824 -16.326 1.00 97.44 91 LYS A O 1
ATOM 680 N N . VAL A 1 92 ? 4.052 -8.227 -17.815 1.00 97.31 92 VAL A N 1
ATOM 681 C CA . VAL A 1 92 ? 3.250 -9.054 -16.923 1.00 97.31 92 VAL A CA 1
ATOM 682 C C . VAL A 1 92 ? 3.156 -10.451 -17.496 1.00 97.31 92 VAL A C 1
ATOM 684 O O . VAL A 1 92 ? 2.926 -10.610 -18.692 1.00 97.31 92 VAL A O 1
ATOM 687 N N . LYS A 1 93 ? 3.372 -11.464 -16.656 1.00 95.38 93 LYS A N 1
ATOM 688 C CA . LYS A 1 93 ? 3.415 -12.872 -17.060 1.00 95.38 93 LYS A CA 1
ATOM 689 C C . LYS A 1 93 ? 2.720 -13.775 -16.037 1.00 95.38 93 LYS A C 1
ATOM 691 O O . LYS A 1 93 ? 2.746 -13.521 -14.840 1.00 95.38 93 LYS A O 1
ATOM 696 N N . SER A 1 94 ? 2.122 -14.843 -16.537 1.00 93.31 94 SER A N 1
ATOM 697 C CA . SER A 1 94 ? 1.612 -16.022 -15.828 1.00 93.31 94 SER A CA 1
ATOM 698 C C . SER A 1 94 ? 1.826 -17.235 -16.749 1.00 93.31 94 SER A C 1
ATOM 700 O O . SER A 1 94 ? 2.354 -17.070 -17.849 1.00 93.31 94 SER A O 1
ATOM 702 N N . TYR A 1 95 ? 1.429 -18.441 -16.336 1.00 83.75 95 TYR A N 1
ATOM 703 C CA . TYR A 1 95 ? 1.732 -19.684 -17.065 1.00 83.75 95 TYR A CA 1
ATOM 704 C C . TYR A 1 95 ? 1.368 -19.655 -18.572 1.00 83.75 95 TYR A C 1
ATOM 706 O O . TYR A 1 95 ? 2.160 -20.121 -19.385 1.00 83.75 95 TYR A O 1
ATOM 714 N N . GLU A 1 96 ? 0.242 -19.039 -18.961 1.00 80.50 96 GLU A N 1
ATOM 715 C CA . GLU A 1 96 ? -0.216 -18.947 -20.369 1.00 80.50 96 GLU A CA 1
ATOM 716 C C . GLU A 1 96 ? -0.681 -17.544 -20.792 1.00 80.50 96 GLU A C 1
ATOM 718 O O . GLU A 1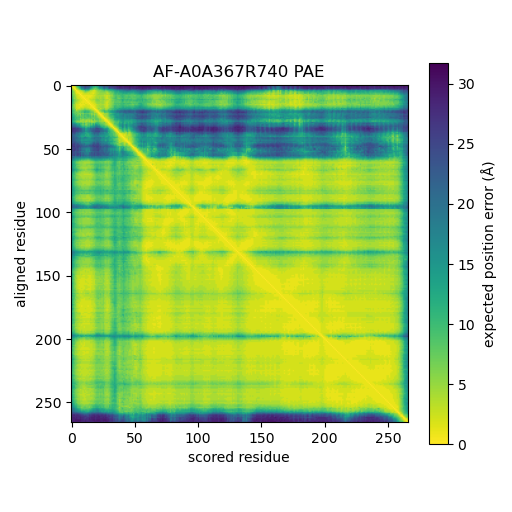 96 ? -1.270 -17.350 -21.855 1.00 80.50 96 GLU A O 1
ATOM 723 N N . PHE A 1 97 ? -0.444 -16.538 -19.958 1.00 83.12 97 PHE A N 1
ATOM 724 C CA . PHE A 1 97 ? -0.830 -15.162 -20.248 1.00 83.12 97 PHE A CA 1
ATOM 725 C C . PHE A 1 97 ? 0.345 -14.235 -20.009 1.00 83.12 97 PHE A C 1
ATOM 727 O O . PHE A 1 97 ? 1.045 -14.360 -19.005 1.00 83.12 97 PHE A O 1
ATOM 734 N N . GLY A 1 98 ? 0.508 -13.255 -20.887 1.00 91.12 98 GLY A N 1
ATOM 735 C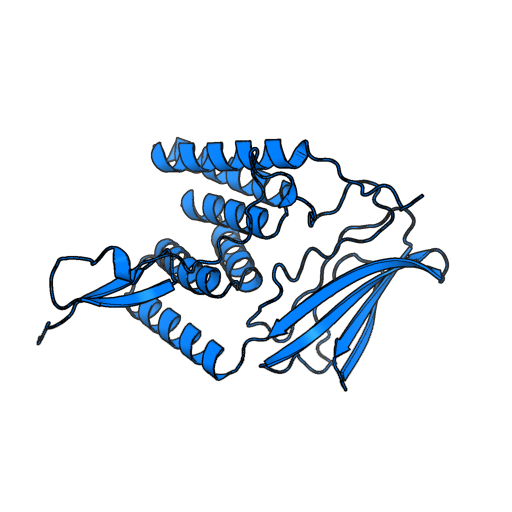 CA . GLY A 1 98 ? 1.362 -12.124 -20.609 1.00 91.12 98 GLY A CA 1
ATOM 736 C C . GLY A 1 98 ? 1.235 -11.030 -21.649 1.00 91.12 98 GLY A C 1
ATOM 737 O O . GLY A 1 98 ? 0.845 -11.279 -22.788 1.00 91.12 98 GLY A O 1
ATOM 738 N N . TRP A 1 99 ? 1.581 -9.824 -21.233 1.00 96.62 99 TRP A N 1
ATOM 739 C CA . TRP A 1 99 ? 1.637 -8.641 -22.077 1.00 96.62 99 TRP A CA 1
ATOM 740 C C . TRP A 1 99 ? 2.831 -7.786 -21.677 1.00 96.62 99 TRP A C 1
ATOM 742 O O . TRP A 1 99 ? 3.382 -7.922 -20.582 1.00 96.62 99 TRP A O 1
ATOM 752 N N . GLU A 1 100 ? 3.241 -6.893 -22.570 1.00 97.38 100 GLU A N 1
ATOM 753 C CA . GLU A 1 100 ? 4.258 -5.895 -22.269 1.00 97.38 100 GLU A CA 1
ATOM 754 C C . GLU A 1 100 ? 3.894 -4.527 -22.843 1.00 97.38 100 GLU A C 1
ATOM 756 O O . GLU A 1 100 ? 3.263 -4.424 -23.895 1.00 97.38 100 GLU A O 1
ATOM 761 N N . LYS A 1 101 ? 4.288 -3.462 -22.140 1.00 98.06 101 LYS A N 1
ATOM 762 C CA . LYS A 1 101 ? 4.113 -2.073 -22.578 1.00 98.06 101 LYS A CA 1
ATOM 763 C C . LYS A 1 101 ? 5.378 -1.277 -22.284 1.00 98.06 101 LYS A C 1
ATOM 765 O O . LYS A 1 101 ? 5.978 -1.419 -21.218 1.00 98.06 101 LYS A O 1
ATOM 770 N N . VAL A 1 102 ? 5.759 -0.416 -23.223 1.00 97.75 102 VAL A N 1
ATOM 771 C CA . VAL A 1 102 ? 6.870 0.529 -23.063 1.00 97.75 102 VAL A CA 1
ATOM 772 C C . VAL A 1 102 ? 6.309 1.906 -22.732 1.00 97.75 102 VAL A C 1
ATOM 774 O O . VAL A 1 102 ? 5.379 2.369 -23.390 1.00 97.75 102 VAL A O 1
ATOM 777 N N . VAL A 1 103 ? 6.871 2.562 -21.719 1.00 97.50 103 VAL A N 1
ATOM 778 C CA . VAL A 1 103 ? 6.484 3.908 -21.279 1.00 97.50 103 VAL A CA 1
ATOM 779 C C . VAL A 1 103 ? 7.712 4.751 -20.937 1.00 97.50 103 VAL A C 1
ATOM 781 O O . VAL A 1 103 ? 8.782 4.229 -20.644 1.00 97.50 103 VAL A O 1
ATOM 784 N N . ASN A 1 104 ? 7.564 6.072 -20.947 1.00 96.12 104 ASN A N 1
ATOM 785 C CA . ASN A 1 104 ? 8.614 7.044 -20.609 1.00 96.12 104 ASN A CA 1
ATOM 786 C C . ASN A 1 104 ? 8.390 7.725 -19.244 1.00 96.12 104 ASN A C 1
ATOM 788 O O . ASN A 1 104 ? 8.983 8.757 -18.946 1.00 96.12 104 ASN A O 1
ATOM 792 N N . GLN A 1 105 ? 7.514 7.155 -18.424 1.00 96.31 105 GLN A N 1
ATOM 793 C CA . GLN A 1 105 ? 7.148 7.636 -17.095 1.00 96.31 105 GLN A CA 1
ATOM 794 C C . GLN A 1 105 ? 7.222 6.475 -16.103 1.00 96.31 105 GLN A C 1
ATOM 796 O O . GLN A 1 105 ? 7.279 5.320 -16.513 1.00 96.31 105 GLN A O 1
ATOM 801 N N . THR A 1 106 ? 7.168 6.758 -14.805 1.00 96.56 106 THR A N 1
ATOM 802 C CA . THR A 1 106 ? 7.308 5.742 -13.746 1.00 96.56 106 THR A CA 1
ATOM 803 C C . THR A 1 106 ? 5.975 5.201 -13.218 1.00 96.56 106 THR A C 1
ATOM 805 O O . THR A 1 106 ? 5.866 4.741 -12.078 1.00 96.56 106 THR A O 1
ATOM 808 N N . ARG A 1 107 ? 4.929 5.306 -14.043 1.00 97.44 107 ARG A N 1
ATOM 809 C CA . ARG A 1 107 ? 3.587 4.794 -13.760 1.00 97.44 107 ARG A CA 1
ATOM 810 C C . ARG A 1 107 ? 2.970 4.199 -15.017 1.00 97.44 107 ARG A C 1
ATOM 812 O O . ARG A 1 107 ? 3.055 4.783 -16.098 1.00 97.44 107 ARG A O 1
ATOM 819 N N . LEU A 1 108 ? 2.267 3.094 -14.859 1.00 97.88 108 LEU A N 1
ATOM 820 C CA . LEU A 1 108 ? 1.435 2.501 -15.890 1.00 97.88 108 LEU A CA 1
ATOM 821 C C . LEU A 1 108 ? 0.070 2.198 -15.279 1.00 97.88 108 LEU A C 1
ATOM 823 O O . LEU A 1 108 ? -0.070 1.289 -14.460 1.00 97.88 108 LEU A O 1
ATOM 827 N N . ALA A 1 109 ? -0.937 2.967 -15.696 1.00 97.25 109 ALA A N 1
ATOM 828 C CA . ALA A 1 109 ? -2.318 2.556 -15.499 1.00 97.25 109 ALA A CA 1
ATOM 829 C C . ALA A 1 109 ? -2.533 1.241 -16.255 1.00 97.25 109 ALA A C 1
ATOM 831 O O . ALA A 1 109 ? -2.027 1.090 -17.371 1.00 97.25 109 ALA A O 1
ATOM 832 N N . TYR A 1 110 ? -3.259 0.300 -15.651 1.00 95.94 110 TYR A N 1
ATOM 833 C CA . TYR A 1 110 ? -3.467 -1.003 -16.269 1.00 95.94 110 TYR A CA 1
ATOM 834 C C . TYR A 1 110 ? -4.119 -0.829 -17.653 1.00 95.94 110 TYR A C 1
ATOM 836 O O . TYR A 1 110 ? -5.177 -0.195 -17.735 1.00 95.94 110 TYR A O 1
ATOM 844 N N . PRO A 1 111 ? -3.531 -1.366 -18.735 1.00 96.44 111 PRO A N 1
ATOM 845 C CA . PRO A 1 111 ? -4.070 -1.158 -20.075 1.00 96.44 111 PRO A CA 1
ATOM 846 C C . PRO A 1 111 ? -5.475 -1.760 -20.222 1.00 96.44 111 PRO A C 1
ATOM 848 O O . PRO A 1 111 ? -5.714 -2.915 -19.860 1.00 96.44 111 PRO A O 1
ATOM 851 N N . SER A 1 112 ? -6.428 -0.982 -20.735 1.00 95.00 112 SER A N 1
ATOM 852 C CA . SER A 1 112 ? -7.830 -1.409 -20.854 1.00 95.00 112 SER A CA 1
ATOM 853 C C . SER A 1 112 ? -8.051 -2.473 -21.933 1.00 95.00 112 SER A C 1
ATOM 855 O O . SER A 1 112 ? -9.005 -3.242 -21.840 1.00 95.00 112 SER A O 1
ATOM 857 N N . ASP A 1 113 ? -7.170 -2.518 -22.931 1.00 95.00 113 ASP A N 1
ATOM 858 C CA . ASP A 1 113 ? -7.132 -3.487 -24.026 1.00 95.00 113 ASP A CA 1
ATOM 859 C C . ASP A 1 113 ? -6.545 -4.842 -23.612 1.00 95.00 113 ASP A C 1
ATOM 861 O O . ASP A 1 113 ? -6.809 -5.853 -24.261 1.00 95.00 113 ASP A O 1
ATOM 865 N N . GLU A 1 114 ? -5.790 -4.886 -22.514 1.00 96.06 114 GLU A N 1
ATOM 866 C CA . GLU A 1 114 ? -5.177 -6.119 -22.029 1.00 96.06 114 GLU A CA 1
ATOM 867 C C . GLU A 1 114 ? -6.146 -6.925 -21.159 1.00 96.06 114 GLU A C 1
ATOM 869 O O . GLU A 1 114 ? -6.998 -6.385 -20.438 1.00 96.06 114 GLU A O 1
ATOM 874 N N . LYS A 1 115 ? -6.014 -8.252 -21.204 1.00 93.25 115 LYS A N 1
ATOM 875 C CA . LYS A 1 115 ? -6.815 -9.155 -20.368 1.00 93.25 115 LYS A CA 1
ATOM 876 C C . LYS A 1 115 ? -6.431 -8.988 -18.894 1.00 93.25 115 LYS A C 1
ATOM 878 O O . LYS A 1 115 ? -5.260 -8.862 -18.567 1.00 93.25 115 LYS A O 1
ATOM 883 N N . GLU A 1 116 ? -7.430 -8.979 -18.018 1.00 94.25 116 GLU A N 1
ATOM 884 C CA . GLU A 1 116 ? -7.246 -8.791 -16.576 1.00 94.25 116 GLU A CA 1
ATOM 885 C C . GLU A 1 116 ? -6.733 -10.040 -15.858 1.00 94.25 116 GLU A C 1
ATOM 887 O O . GLU A 1 116 ? -6.844 -11.168 -16.359 1.00 94.25 116 GLU A O 1
ATOM 892 N N . PHE A 1 117 ? -6.232 -9.839 -14.641 1.00 94.50 117 PHE A N 1
ATOM 893 C CA . PHE A 1 117 ? -5.814 -10.931 -13.776 1.00 94.50 117 PHE A CA 1
ATOM 894 C C . PHE A 1 117 ? -7.006 -11.786 -13.361 1.00 94.50 117 PHE A C 1
ATOM 896 O O . PHE A 1 117 ? -8.063 -11.277 -12.988 1.00 94.50 117 PHE A O 1
ATOM 903 N N . GLN A 1 118 ? -6.824 -13.099 -13.425 1.00 94.00 118 GLN A N 1
ATOM 904 C CA . GLN A 1 118 ? -7.844 -14.065 -13.059 1.00 94.00 118 GLN A CA 1
ATOM 905 C C . GLN A 1 118 ? -7.737 -14.407 -11.566 1.00 94.00 118 GLN A C 1
ATOM 907 O O . GLN A 1 118 ? -6.627 -14.616 -11.072 1.00 94.00 118 GLN A O 1
ATOM 912 N N . PRO A 1 119 ? -8.865 -14.502 -10.840 1.00 95.00 119 PRO A N 1
ATOM 913 C CA . PRO A 1 119 ? -8.874 -14.955 -9.452 1.00 95.00 119 PRO A CA 1
ATOM 914 C C . PRO A 1 119 ? -8.189 -16.316 -9.263 1.00 95.00 119 PRO A C 1
ATOM 916 O O . PRO A 1 119 ? -8.404 -17.245 -10.039 1.00 95.00 119 PRO A O 1
ATOM 919 N N . GLY A 1 120 ? -7.399 -16.442 -8.198 1.00 90.88 120 GLY A N 1
ATOM 920 C CA . GLY A 1 120 ? -6.625 -17.633 -7.847 1.00 90.88 120 GLY A CA 1
ATOM 921 C C . GLY A 1 120 ? -5.432 -17.908 -8.765 1.00 90.88 120 GLY A C 1
ATOM 922 O O . GLY A 1 120 ? -4.921 -19.027 -8.757 1.00 90.88 120 GLY A O 1
ATOM 923 N N . THR A 1 121 ? -5.033 -16.937 -9.592 1.00 89.62 121 THR A N 1
ATOM 924 C CA . THR A 1 121 ? -3.884 -17.061 -10.494 1.00 89.62 121 THR A CA 1
ATOM 925 C C . THR A 1 121 ? -2.779 -16.092 -10.072 1.00 89.62 121 THR A C 1
ATOM 927 O O . THR A 1 121 ? -3.023 -14.883 -10.031 1.00 89.62 121 THR A O 1
ATOM 930 N N . PRO A 1 122 ? -1.549 -16.584 -9.834 1.00 91.44 122 PRO A N 1
ATOM 931 C CA . PRO A 1 122 ? -0.410 -15.721 -9.583 1.00 91.44 122 PRO A CA 1
ATOM 932 C C . PRO A 1 122 ? 0.128 -15.124 -10.889 1.00 91.44 122 PRO A C 1
ATOM 934 O O . PRO A 1 122 ? 0.274 -15.802 -11.911 1.00 91.44 122 PRO A O 1
ATOM 937 N N . TYR A 1 123 ? 0.484 -13.849 -10.817 1.00 94.44 123 TYR A N 1
ATOM 938 C CA . TYR A 1 123 ? 1.117 -13.066 -11.865 1.00 94.44 123 TYR A CA 1
ATOM 939 C C . TYR A 1 123 ? 2.455 -12.538 -11.374 1.00 94.44 123 TYR A C 1
ATOM 941 O O . TYR A 1 123 ? 2.622 -12.175 -10.210 1.00 94.44 123 TYR A O 1
ATOM 949 N N . THR A 1 124 ? 3.397 -12.438 -12.294 1.00 95.75 124 THR A N 1
ATOM 950 C CA . THR A 1 124 ? 4.662 -11.752 -12.079 1.00 95.75 124 THR A CA 1
ATOM 951 C C . THR A 1 124 ? 4.675 -10.477 -12.904 1.00 95.75 124 THR A C 1
ATOM 953 O O . THR A 1 124 ? 4.275 -10.483 -14.071 1.00 95.75 124 THR A O 1
ATOM 956 N N . ILE A 1 125 ? 5.129 -9.391 -12.290 1.00 96.56 125 ILE A N 1
ATOM 957 C CA . ILE A 1 125 ? 5.280 -8.076 -12.897 1.00 96.56 125 ILE A CA 1
ATOM 958 C C . ILE A 1 125 ? 6.766 -7.742 -12.883 1.00 96.56 125 ILE A C 1
ATOM 960 O O . ILE A 1 125 ? 7.355 -7.594 -11.816 1.00 96.56 125 ILE A O 1
ATOM 964 N N . ASP A 1 126 ? 7.342 -7.591 -14.068 1.00 96.44 126 ASP A N 1
ATOM 965 C CA . ASP A 1 126 ? 8.705 -7.118 -14.270 1.00 96.44 126 ASP A CA 1
ATOM 966 C C . ASP A 1 126 ? 8.670 -5.654 -14.731 1.00 96.44 126 ASP A C 1
ATOM 968 O O . ASP A 1 126 ? 7.893 -5.296 -15.625 1.00 96.44 126 ASP A O 1
ATOM 972 N N . VAL A 1 127 ? 9.548 -4.815 -14.185 1.00 97.62 127 VAL A N 1
ATOM 973 C CA . VAL A 1 127 ? 9.792 -3.458 -14.690 1.00 97.62 127 VAL A CA 1
ATOM 974 C C . VAL A 1 127 ? 11.260 -3.324 -15.054 1.00 97.62 127 VAL A C 1
ATOM 976 O O . VAL A 1 127 ? 12.121 -3.288 -14.184 1.00 97.62 127 VAL A O 1
ATOM 979 N N . PHE A 1 128 ? 11.538 -3.210 -16.348 1.00 97.12 128 PHE A N 1
ATOM 980 C CA . PHE A 1 128 ? 12.880 -3.025 -16.894 1.00 97.12 128 PHE A CA 1
ATOM 981 C C . PHE A 1 128 ? 13.156 -1.542 -17.138 1.00 97.12 128 PHE A C 1
ATOM 983 O O . PHE A 1 128 ? 12.322 -0.863 -17.740 1.00 97.12 128 PHE A O 1
ATOM 990 N N . ALA A 1 129 ? 14.331 -1.054 -16.743 1.00 96.81 129 ALA A N 1
ATOM 991 C CA . ALA A 1 129 ? 14.827 0.275 -17.086 1.00 96.81 129 ALA A CA 1
ATOM 992 C C . ALA A 1 129 ? 15.732 0.211 -18.324 1.00 96.81 129 ALA A C 1
ATOM 994 O O . ALA A 1 129 ? 16.592 -0.667 -18.436 1.00 96.81 129 ALA A O 1
ATOM 995 N N . TYR A 1 130 ? 15.537 1.149 -19.250 1.00 96.88 130 TYR A N 1
ATOM 996 C CA . TYR A 1 130 ? 16.245 1.204 -20.527 1.00 96.88 130 TYR A CA 1
ATOM 997 C C . TYR A 1 130 ? 17.042 2.496 -20.677 1.00 96.88 130 TYR A C 1
ATOM 999 O O . TYR A 1 130 ? 16.541 3.574 -20.361 1.00 96.88 130 TYR A O 1
ATOM 1007 N N . ILE A 1 131 ? 18.244 2.387 -21.239 1.00 95.56 131 ILE A N 1
ATOM 1008 C CA . ILE A 1 131 ? 19.052 3.502 -21.743 1.00 95.56 131 ILE A CA 1
ATOM 1009 C C . ILE A 1 131 ? 19.451 3.175 -23.183 1.00 95.56 131 ILE A C 1
ATOM 1011 O O . ILE A 1 131 ? 19.824 2.042 -23.475 1.00 95.56 131 ILE A O 1
ATOM 1015 N N . ASP A 1 132 ? 19.277 4.124 -24.104 1.00 90.88 132 ASP A N 1
ATOM 1016 C CA . ASP A 1 132 ? 19.601 3.966 -25.533 1.00 90.88 132 ASP A CA 1
ATOM 1017 C C . ASP A 1 132 ? 19.080 2.663 -26.181 1.00 90.88 132 ASP A C 1
ATOM 1019 O O . ASP A 1 132 ? 19.725 2.048 -27.026 1.00 90.88 132 ASP A O 1
ATOM 1023 N N . GLY A 1 133 ? 17.881 2.225 -25.778 1.00 89.56 133 GLY A N 1
ATOM 1024 C CA . GLY A 1 133 ? 17.234 1.019 -26.307 1.00 89.56 133 GLY A CA 1
ATOM 1025 C C . GLY A 1 133 ? 17.713 -0.303 -25.694 1.00 89.56 133 GLY A C 1
ATOM 1026 O O . GLY A 1 133 ? 17.163 -1.351 -26.029 1.00 89.56 133 GLY A O 1
ATOM 1027 N N . GLN A 1 134 ? 18.653 -0.274 -24.747 1.00 93.69 134 GLN A N 1
ATOM 1028 C CA . GLN A 1 134 ? 19.128 -1.451 -24.024 1.00 93.69 134 GLN A CA 1
ATOM 1029 C C . GLN A 1 134 ? 18.628 -1.461 -22.575 1.00 93.69 134 GLN A C 1
ATOM 1031 O O . GLN A 1 134 ? 18.764 -0.476 -21.848 1.00 93.69 134 GLN A O 1
ATOM 1036 N N . ALA A 1 135 ? 18.058 -2.592 -22.146 1.00 93.69 135 ALA A N 1
ATOM 1037 C CA . ALA A 1 135 ? 17.728 -2.810 -20.741 1.00 93.69 135 ALA A CA 1
ATOM 1038 C C . ALA A 1 135 ? 19.024 -2.966 -19.938 1.00 93.69 135 ALA A C 1
ATOM 1040 O O . ALA A 1 135 ? 19.868 -3.785 -20.307 1.00 93.69 135 ALA A O 1
ATOM 1041 N N . PHE A 1 136 ? 19.171 -2.212 -18.851 1.00 92.69 136 PHE A N 1
ATOM 1042 C CA . PHE A 1 136 ? 20.367 -2.269 -17.998 1.00 92.69 136 PHE A CA 1
ATOM 1043 C C . PHE A 1 136 ? 20.068 -2.700 -16.559 1.00 92.69 136 PHE A C 1
ATOM 1045 O O . PHE A 1 136 ? 20.975 -3.132 -15.854 1.00 92.69 136 PHE A O 1
ATOM 1052 N N . SER A 1 137 ? 18.807 -2.629 -16.135 1.00 92.81 137 SER A N 1
ATOM 1053 C CA . SER A 1 137 ? 18.356 -3.101 -14.828 1.00 92.81 137 SER A CA 1
ATOM 1054 C C . SER A 1 137 ? 16.865 -3.416 -14.834 1.00 92.81 137 SER A C 1
ATOM 1056 O O . SER A 1 137 ? 16.137 -3.029 -15.755 1.00 92.81 137 SER A O 1
ATOM 1058 N N . TYR A 1 138 ? 16.404 -4.146 -13.822 1.00 93.38 138 TYR A N 1
ATOM 1059 C CA . TYR A 1 138 ? 14.991 -4.452 -13.641 1.00 93.38 138 TYR A CA 1
ATOM 1060 C C . TYR A 1 138 ? 14.667 -4.750 -12.180 1.00 93.38 138 TYR A C 1
ATOM 1062 O O . TYR A 1 138 ? 15.565 -5.018 -11.388 1.00 93.38 138 TYR A O 1
ATOM 1070 N N . ASP A 1 139 ? 13.379 -4.718 -11.865 1.00 93.00 139 ASP A N 1
ATOM 1071 C CA . ASP A 1 139 ? 12.817 -5.220 -10.615 1.00 93.00 139 ASP A CA 1
ATOM 1072 C C . ASP A 1 139 ? 11.621 -6.122 -10.924 1.00 93.00 139 ASP A C 1
ATOM 1074 O O . ASP A 1 139 ? 11.002 -6.002 -11.988 1.00 93.00 139 ASP A O 1
ATOM 1078 N N . GLU A 1 140 ? 11.318 -7.032 -10.007 1.00 91.88 140 GLU A N 1
ATOM 1079 C CA . GLU A 1 140 ? 10.283 -8.051 -10.158 1.00 91.88 140 GLU A CA 1
ATOM 1080 C C . GLU A 1 140 ? 9.405 -8.101 -8.905 1.00 91.88 140 GLU A C 1
ATOM 1082 O O . GLU A 1 140 ? 9.872 -8.054 -7.765 1.00 91.88 140 GLU A O 1
ATOM 1087 N N . THR A 1 141 ? 8.097 -8.237 -9.105 1.00 91.44 141 THR A N 1
ATOM 1088 C CA . THR A 1 141 ? 7.168 -8.517 -8.013 1.00 91.44 141 THR A CA 1
ATOM 1089 C C . THR A 1 141 ? 6.114 -9.539 -8.410 1.00 91.44 141 THR A C 1
ATOM 1091 O O . THR A 1 141 ? 5.847 -9.766 -9.590 1.00 91.44 141 THR A O 1
ATOM 1094 N N . PHE A 1 142 ? 5.499 -10.155 -7.405 1.00 90.75 142 PHE A N 1
ATOM 1095 C CA . PHE A 1 142 ? 4.473 -11.178 -7.567 1.00 90.75 142 PHE A CA 1
ATOM 1096 C C . PHE A 1 142 ? 3.151 -10.666 -7.018 1.00 90.75 142 PHE A C 1
ATOM 1098 O O . PHE A 1 142 ? 3.126 -10.021 -5.971 1.00 90.75 142 PHE A O 1
ATOM 1105 N N . VAL A 1 143 ? 2.063 -10.967 -7.718 1.00 92.56 143 VAL A N 1
ATOM 1106 C CA . VAL A 1 143 ? 0.706 -10.560 -7.358 1.00 92.56 143 VAL A CA 1
ATOM 1107 C C . VAL A 1 143 ? -0.240 -11.722 -7.613 1.00 92.56 143 VAL A C 1
ATOM 1109 O O . VAL A 1 143 ? -0.283 -12.265 -8.708 1.00 92.56 143 VAL A O 1
ATOM 1112 N N . ASP A 1 144 ? -1.021 -12.077 -6.611 1.00 91.69 144 ASP A N 1
ATOM 1113 C CA . ASP A 1 144 ? -2.069 -13.080 -6.650 1.00 91.69 144 ASP A CA 1
ATOM 1114 C C . ASP A 1 144 ? -3.409 -12.398 -6.375 1.00 91.69 144 ASP A C 1
ATOM 1116 O O . ASP A 1 144 ? -3.598 -11.711 -5.360 1.00 91.69 144 ASP A O 1
ATOM 1120 N N . VAL A 1 145 ? -4.339 -12.563 -7.312 1.00 93.69 145 VAL A N 1
ATOM 1121 C CA . VAL A 1 145 ? -5.712 -12.103 -7.119 1.00 93.69 145 VAL A CA 1
ATOM 1122 C C . VAL A 1 145 ? -6.426 -13.154 -6.294 1.00 93.69 145 VAL A C 1
ATOM 1124 O O . VAL A 1 145 ? -6.531 -14.299 -6.723 1.00 93.69 145 VAL A O 1
ATOM 1127 N N . LEU A 1 146 ? -6.960 -12.780 -5.132 1.00 94.44 146 LEU A N 1
ATOM 1128 C CA . LEU A 1 146 ? -7.611 -13.747 -4.245 1.00 94.44 146 LEU A CA 1
ATOM 1129 C C . LEU A 1 146 ? -8.724 -14.524 -4.964 1.00 94.44 146 LEU A C 1
ATOM 1131 O O . LEU A 1 146 ? -9.416 -13.990 -5.832 1.00 94.44 146 LEU A O 1
ATOM 1135 N N . SER A 1 147 ? -8.929 -15.786 -4.582 1.00 96.12 147 SER A N 1
ATOM 1136 C CA . SER A 1 147 ? -9.978 -16.630 -5.165 1.00 96.12 147 SER A CA 1
ATOM 1137 C C . SER A 1 147 ? -11.375 -16.036 -4.958 1.00 96.12 147 SER A C 1
ATOM 1139 O O . SER A 1 147 ? -11.636 -15.374 -3.953 1.00 96.12 147 SER A O 1
ATOM 1141 N N . VAL A 1 148 ? -12.306 -16.329 -5.872 1.00 96.88 148 VAL A N 1
ATOM 1142 C CA . VAL A 1 148 ? -13.691 -15.817 -5.823 1.00 96.88 148 VAL A CA 1
ATOM 1143 C C . VAL A 1 148 ? -14.345 -16.063 -4.459 1.00 96.88 148 VAL A C 1
ATOM 1145 O O . VAL A 1 148 ? -14.892 -15.139 -3.866 1.00 96.88 148 VAL A O 1
ATOM 1148 N N . ALA A 1 149 ? -14.200 -17.271 -3.907 1.00 96.75 149 ALA A N 1
ATOM 1149 C CA . ALA A 1 149 ? -14.746 -17.615 -2.594 1.00 96.75 149 ALA A CA 1
ATOM 1150 C C . ALA A 1 149 ? -14.220 -16.695 -1.478 1.00 96.75 149 ALA A C 1
ATOM 1152 O O . ALA A 1 149 ? -14.967 -16.294 -0.585 1.00 96.75 149 ALA A O 1
ATOM 1153 N N . LYS A 1 150 ? -12.936 -16.327 -1.531 1.00 95.44 150 LYS A N 1
ATOM 1154 C CA . LYS A 1 150 ? -12.324 -15.430 -0.552 1.00 95.44 150 LYS A CA 1
ATOM 1155 C C . LYS A 1 150 ? -12.788 -13.984 -0.742 1.00 95.44 150 LYS A C 1
ATOM 1157 O O . LYS A 1 150 ? -13.107 -13.317 0.241 1.00 95.44 150 LYS A 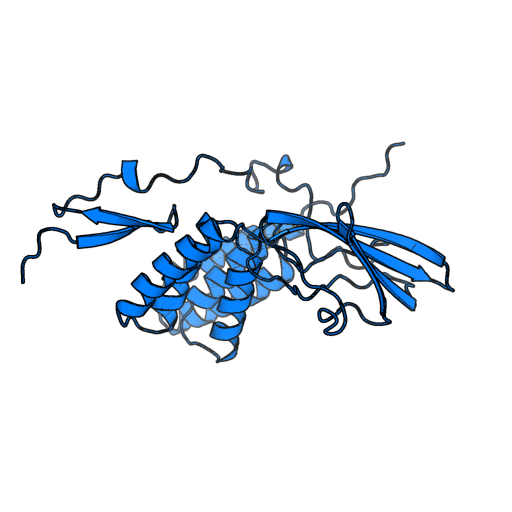O 1
ATOM 1162 N N . GLN A 1 151 ? -12.900 -13.523 -1.990 1.00 96.81 151 GLN A N 1
ATOM 1163 C CA . GLN A 1 151 ? -13.452 -12.201 -2.302 1.00 96.81 151 GLN A CA 1
ATOM 1164 C C . GLN A 1 151 ? -14.895 -12.061 -1.793 1.00 96.81 151 GLN A C 1
ATOM 1166 O O . GLN A 1 151 ? -15.236 -11.055 -1.172 1.00 96.81 151 GLN A O 1
ATOM 1171 N N . GLU A 1 152 ? -15.730 -13.087 -1.983 1.00 97.44 152 GLU A N 1
ATOM 1172 C CA . GLU A 1 152 ? -17.110 -13.112 -1.488 1.00 97.44 152 GLU A CA 1
ATOM 1173 C C . GLU A 1 152 ? -17.179 -13.053 0.042 1.00 97.44 152 GLU A C 1
ATOM 1175 O O . GLU A 1 152 ? -17.970 -12.283 0.590 1.00 97.44 152 GLU A O 1
ATOM 1180 N N . GLN A 1 153 ? -16.333 -13.813 0.746 1.00 95.94 153 GLN A N 1
ATOM 1181 C CA . GLN A 1 153 ? -16.252 -13.761 2.210 1.00 95.94 153 GLN A CA 1
ATOM 1182 C C . GLN A 1 153 ? -15.897 -12.354 2.708 1.00 95.94 153 GLN A C 1
ATOM 1184 O O . GLN A 1 153 ? -16.543 -11.832 3.620 1.00 95.94 153 GLN A O 1
ATOM 1189 N N . ILE A 1 154 ? -14.903 -11.715 2.089 1.00 96.62 154 ILE A N 1
ATOM 1190 C CA . ILE A 1 154 ? -14.484 -10.350 2.428 1.00 96.62 154 ILE A CA 1
ATOM 1191 C C . ILE A 1 154 ? -15.615 -9.359 2.139 1.00 96.62 154 ILE A C 1
ATOM 1193 O O . ILE A 1 154 ? -15.966 -8.552 3.001 1.00 96.62 154 ILE A O 1
ATOM 1197 N N . ALA A 1 155 ? -16.256 -9.462 0.972 1.00 97.50 155 ALA A N 1
ATOM 1198 C CA . ALA A 1 155 ? -17.380 -8.612 0.596 1.00 97.50 155 ALA A CA 1
ATOM 1199 C C . ALA A 1 155 ? -18.557 -8.740 1.577 1.00 97.50 155 ALA A C 1
ATOM 1201 O O . ALA A 1 155 ? -19.176 -7.735 1.933 1.00 97.50 155 ALA A O 1
ATOM 1202 N N . GLN A 1 156 ? -18.846 -9.949 2.069 1.00 97.00 156 GLN A N 1
ATOM 1203 C CA . GLN A 1 156 ? -19.871 -10.179 3.088 1.00 97.00 156 GLN A CA 1
ATOM 1204 C C . GLN A 1 156 ? -19.512 -9.518 4.425 1.00 97.00 156 GLN A C 1
ATOM 1206 O O . GLN A 1 156 ? -20.362 -8.832 5.000 1.00 97.00 156 GLN A O 1
ATOM 1211 N N . LYS A 1 157 ? -18.262 -9.655 4.896 1.00 95.88 157 LYS A N 1
ATOM 1212 C CA . LYS A 1 157 ? -17.779 -8.979 6.115 1.00 95.88 157 LYS A CA 1
ATOM 1213 C C . LYS A 1 157 ? -17.898 -7.454 5.988 1.00 95.88 157 LYS A C 1
ATOM 1215 O O . LYS A 1 157 ? -18.474 -6.806 6.860 1.00 95.88 157 LYS A O 1
ATOM 1220 N N . ILE A 1 158 ? -17.456 -6.885 4.865 1.00 96.81 158 ILE A N 1
ATOM 1221 C CA . ILE A 1 158 ? -17.543 -5.440 4.594 1.00 96.81 158 ILE A CA 1
ATOM 1222 C C . ILE A 1 158 ? -19.000 -4.975 4.516 1.00 96.81 158 ILE A C 1
ATOM 1224 O O . ILE A 1 158 ? -19.352 -3.943 5.088 1.00 96.81 158 ILE A O 1
ATOM 1228 N N . LYS A 1 159 ? -19.876 -5.730 3.841 1.00 96.81 159 LYS A N 1
ATOM 1229 C CA . LYS A 1 159 ? -21.314 -5.429 3.779 1.00 96.81 159 LYS A CA 1
ATOM 1230 C C . LYS A 1 159 ? -21.931 -5.410 5.176 1.00 96.81 159 LYS A C 1
ATOM 1232 O O . LYS A 1 159 ? -22.779 -4.561 5.447 1.00 96.81 159 LYS A O 1
ATOM 1237 N N . ARG A 1 160 ? -21.504 -6.318 6.060 1.00 94.44 160 ARG A N 1
ATOM 1238 C CA . ARG A 1 160 ? -21.983 -6.364 7.441 1.00 94.44 160 ARG A CA 1
ATOM 1239 C C . ARG A 1 160 ? -21.573 -5.121 8.228 1.00 94.44 160 ARG A C 1
ATOM 1241 O O . ARG A 1 160 ? -22.454 -4.512 8.823 1.00 94.44 160 ARG A O 1
ATOM 1248 N N . ILE A 1 161 ? -20.301 -4.719 8.155 1.00 94.31 161 ILE A N 1
ATOM 1249 C CA . ILE A 1 161 ? -19.782 -3.490 8.787 1.00 94.31 161 ILE A CA 1
ATOM 1250 C C . ILE A 1 161 ? -20.545 -2.262 8.276 1.00 94.31 161 ILE A C 1
ATOM 1252 O O . ILE A 1 161 ? -21.097 -1.500 9.063 1.00 94.31 161 ILE A O 1
ATOM 1256 N N . LYS A 1 162 ? -20.672 -2.104 6.952 1.00 95.12 162 LYS A N 1
ATOM 1257 C CA . LYS A 1 162 ? -21.408 -0.976 6.349 1.00 95.12 162 LYS A CA 1
ATOM 1258 C C . LYS A 1 162 ? -22.881 -0.939 6.769 1.00 95.12 162 LYS A C 1
ATOM 1260 O O . LYS A 1 162 ? -23.454 0.137 6.910 1.00 95.12 162 LYS A O 1
ATOM 1265 N N . GLY A 1 163 ? -23.490 -2.103 6.999 1.00 94.75 163 GLY A N 1
ATOM 1266 C CA . GLY A 1 163 ? -24.862 -2.225 7.491 1.00 94.75 163 GLY A CA 1
ATOM 1267 C C . GLY A 1 163 ? -25.080 -1.726 8.924 1.00 94.75 163 GLY A C 1
ATOM 1268 O O . GLY A 1 163 ? -26.233 -1.584 9.323 1.00 94.75 163 GLY A O 1
ATOM 1269 N N . LEU A 1 164 ? -24.016 -1.451 9.689 1.00 91.81 164 LEU A N 1
ATOM 1270 C CA . LEU A 1 164 ? -24.104 -0.877 11.036 1.00 91.81 164 LEU A CA 1
ATOM 1271 C C . LEU A 1 164 ? -24.388 0.634 11.025 1.00 91.81 164 LEU A C 1
ATOM 1273 O O . LEU A 1 164 ? -24.813 1.170 12.044 1.00 91.81 164 LEU A O 1
ATOM 1277 N N . GLY A 1 165 ? -24.165 1.321 9.896 1.00 93.00 165 GLY A N 1
ATOM 1278 C CA . GLY A 1 165 ? -24.396 2.765 9.785 1.00 93.00 165 GLY A CA 1
ATOM 1279 C C . GLY A 1 165 ? -23.452 3.613 10.645 1.00 93.00 165 GLY A C 1
ATOM 1280 O O . GLY A 1 165 ? -23.857 4.664 11.140 1.00 93.00 165 GLY A O 1
ATOM 1281 N N . LEU A 1 166 ? -22.216 3.148 10.852 1.00 93.00 166 LEU A N 1
ATOM 1282 C CA . LEU A 1 166 ? -21.183 3.885 11.584 1.00 93.00 166 LEU A CA 1
ATOM 1283 C C . LEU A 1 166 ? -20.771 5.165 10.833 1.00 93.00 166 LEU A C 1
ATOM 1285 O O . LEU A 1 166 ? -20.957 5.255 9.614 1.00 93.00 166 LEU A O 1
ATOM 1289 N N . PRO A 1 167 ? -20.162 6.148 11.523 1.00 94.56 167 PRO A N 1
ATOM 1290 C CA . PRO A 1 167 ? -19.519 7.272 10.856 1.00 94.56 167 PRO A CA 1
ATOM 1291 C C . PRO A 1 167 ? -18.541 6.797 9.761 1.00 94.56 167 PRO A C 1
ATOM 1293 O O . PRO A 1 167 ? -17.917 5.742 9.924 1.00 94.56 167 PRO A O 1
ATOM 1296 N N . PRO A 1 168 ? -18.377 7.549 8.654 1.00 93.44 168 PRO A N 1
ATOM 1297 C CA . PRO A 1 168 ? -17.549 7.118 7.526 1.00 93.44 168 PRO A CA 1
ATOM 1298 C C . PRO A 1 168 ? -16.117 6.742 7.922 1.00 93.44 168 PRO A C 1
ATOM 1300 O O . PRO A 1 168 ? -15.647 5.669 7.550 1.00 93.44 168 PRO A O 1
ATOM 1303 N N . ASP A 1 169 ? -15.461 7.577 8.730 1.00 94.50 169 ASP A N 1
ATOM 1304 C CA . ASP A 1 169 ? -14.076 7.357 9.156 1.00 94.50 169 ASP A CA 1
ATOM 1305 C C . ASP A 1 169 ? -13.932 6.093 10.018 1.00 94.50 169 ASP A C 1
ATOM 1307 O O . ASP A 1 169 ? -12.995 5.324 9.826 1.00 94.50 169 ASP A O 1
ATOM 1311 N N . GLU A 1 170 ? -14.892 5.820 10.905 1.00 93.62 170 GLU A N 1
ATOM 1312 C CA . GLU A 1 170 ? -14.905 4.592 11.715 1.00 93.62 170 GLU A CA 1
ATOM 1313 C C . GLU A 1 170 ? -15.159 3.354 10.845 1.00 93.62 170 GLU A C 1
ATOM 1315 O O . GLU A 1 170 ? -14.486 2.337 10.982 1.00 93.62 170 GLU A O 1
ATOM 1320 N N . THR A 1 171 ? -16.062 3.464 9.865 1.00 96.00 171 THR A N 1
ATOM 1321 C CA . THR A 1 171 ? -16.310 2.390 8.890 1.00 96.00 171 THR A CA 1
ATOM 1322 C C . THR A 1 171 ? -15.039 2.038 8.114 1.00 96.00 171 THR A C 1
ATOM 1324 O O . THR A 1 171 ? -14.788 0.867 7.838 1.00 96.00 171 THR A O 1
ATOM 1327 N N . ILE A 1 172 ? -14.231 3.038 7.750 1.00 96.75 172 ILE A N 1
ATOM 1328 C CA . ILE A 1 172 ? -12.957 2.838 7.050 1.00 96.75 172 ILE A CA 1
ATOM 1329 C C . ILE A 1 172 ? -11.962 2.079 7.932 1.00 96.75 172 ILE A C 1
ATOM 1331 O O . ILE A 1 172 ? -11.311 1.157 7.445 1.00 96.75 172 ILE A O 1
ATOM 1335 N N . LEU A 1 173 ? -11.865 2.422 9.218 1.00 96.25 173 LEU A N 1
ATOM 1336 C CA . LEU A 1 173 ? -10.971 1.748 10.165 1.00 96.25 173 LEU A CA 1
ATOM 1337 C C . LEU A 1 173 ? -11.381 0.288 10.417 1.00 96.25 173 LEU A C 1
ATOM 1339 O O . LEU A 1 173 ? -10.523 -0.594 10.451 1.00 96.25 173 LEU A O 1
ATOM 1343 N N . ASP A 1 174 ? -12.681 0.009 10.511 1.00 95.88 174 ASP A N 1
ATOM 1344 C CA . ASP A 1 174 ? -13.193 -1.360 10.638 1.00 95.88 174 ASP A CA 1
ATOM 1345 C C . ASP A 1 174 ? -12.921 -2.189 9.372 1.00 95.88 174 ASP A C 1
ATOM 1347 O O . ASP A 1 174 ? -12.525 -3.354 9.444 1.00 95.88 174 ASP A O 1
ATOM 1351 N N . VAL A 1 175 ? -13.103 -1.596 8.187 1.00 97.62 175 VAL A N 1
ATOM 1352 C CA . VAL A 1 175 ? -12.801 -2.263 6.910 1.00 97.62 175 VAL A CA 1
ATOM 1353 C C . VAL A 1 175 ? -11.295 -2.479 6.730 1.00 97.62 175 VAL A C 1
ATOM 1355 O O . VAL A 1 175 ? -10.892 -3.520 6.209 1.00 97.62 175 VAL A O 1
ATOM 1358 N N . ASP A 1 176 ? -10.452 -1.559 7.201 1.00 97.00 176 ASP A N 1
ATOM 1359 C CA . ASP A 1 176 ? -8.996 -1.728 7.199 1.00 97.00 176 ASP A CA 1
ATOM 1360 C C . ASP A 1 176 ? -8.566 -2.970 7.993 1.00 97.00 176 ASP A C 1
ATOM 1362 O O . ASP A 1 176 ? -7.695 -3.712 7.533 1.00 97.00 176 ASP A O 1
ATOM 1366 N N . ALA A 1 177 ? -9.207 -3.261 9.130 1.00 93.25 177 ALA A N 1
ATOM 1367 C CA . ALA A 1 177 ? -8.941 -4.485 9.886 1.00 93.25 177 ALA A CA 1
ATOM 1368 C C . ALA A 1 177 ? -9.245 -5.752 9.065 1.00 93.25 177 ALA A C 1
ATOM 1370 O O . ALA A 1 177 ? -8.459 -6.701 9.079 1.00 93.25 177 ALA A O 1
ATOM 1371 N N . ILE A 1 178 ? -10.335 -5.748 8.285 1.00 95.56 178 ILE A N 1
ATOM 1372 C CA . ILE A 1 178 ? -10.668 -6.852 7.370 1.00 95.56 178 ILE A CA 1
ATOM 1373 C C . ILE A 1 178 ? -9.587 -7.020 6.301 1.00 95.56 178 ILE A C 1
ATOM 1375 O O . ILE A 1 178 ? -9.098 -8.127 6.098 1.00 95.56 178 ILE A O 1
ATOM 1379 N N . TYR A 1 179 ? -9.192 -5.941 5.625 1.00 96.19 179 TYR A N 1
ATOM 1380 C CA . TYR A 1 179 ? -8.163 -6.015 4.584 1.00 96.19 179 TYR A CA 1
ATOM 1381 C C . TYR A 1 179 ? -6.797 -6.420 5.139 1.00 96.19 179 TYR A C 1
ATOM 1383 O O . TYR A 1 179 ? -6.082 -7.209 4.524 1.00 96.19 179 TYR A O 1
ATOM 1391 N N . THR A 1 180 ? -6.438 -5.927 6.322 1.00 91.88 180 THR A N 1
ATOM 1392 C CA . THR A 1 180 ? -5.142 -6.210 6.946 1.00 91.88 180 THR A CA 1
ATOM 1393 C C . THR A 1 180 ? -5.000 -7.683 7.314 1.00 91.88 180 THR A C 1
ATOM 1395 O O . THR A 1 180 ? -3.927 -8.245 7.083 1.00 91.88 180 THR A O 1
ATOM 1398 N N . ALA A 1 181 ? -6.074 -8.303 7.816 1.00 89.75 181 ALA A N 1
ATOM 1399 C CA . ALA A 1 181 ? -6.123 -9.730 8.133 1.00 89.75 181 ALA A CA 1
ATOM 1400 C C . ALA A 1 181 ? -5.929 -10.633 6.902 1.00 89.75 181 ALA A C 1
ATOM 1402 O O . ALA A 1 181 ? -5.494 -11.770 7.033 1.00 89.75 181 ALA A O 1
ATOM 1403 N N . GLU A 1 182 ? -6.220 -10.112 5.710 1.00 90.31 182 GLU A N 1
ATOM 1404 C CA . GLU A 1 182 ? -6.098 -10.821 4.430 1.00 90.31 182 GLU A CA 1
ATOM 1405 C C . GLU A 1 182 ? -4.860 -10.381 3.629 1.00 90.31 182 GLU A C 1
ATOM 1407 O O . GLU A 1 182 ? -4.715 -10.715 2.455 1.00 90.31 182 GLU A O 1
ATOM 1412 N N . ASN A 1 183 ? -3.969 -9.596 4.250 1.00 89.50 183 ASN A N 1
ATOM 1413 C CA . ASN A 1 183 ? -2.777 -9.012 3.630 1.00 89.50 183 ASN A CA 1
ATOM 1414 C C . ASN A 1 183 ? -3.055 -8.183 2.354 1.00 89.50 183 ASN A C 1
ATOM 1416 O O . ASN A 1 183 ? -2.201 -8.051 1.475 1.00 89.50 183 ASN A O 1
ATOM 1420 N N . LEU A 1 184 ? -4.242 -7.581 2.274 1.00 94.50 184 LEU A N 1
ATOM 1421 C CA . LEU A 1 184 ? -4.705 -6.738 1.172 1.00 94.50 184 LEU A CA 1
ATOM 1422 C C . LEU A 1 184 ? -4.194 -5.296 1.330 1.00 94.50 184 LEU A C 1
ATOM 1424 O O . LEU A 1 184 ? -4.961 -4.360 1.570 1.00 94.50 184 LEU A O 1
ATOM 1428 N N . LEU A 1 185 ? -2.866 -5.115 1.262 1.00 93.75 185 LEU A N 1
ATOM 1429 C CA . LEU A 1 185 ? -2.232 -3.802 1.458 1.00 93.75 185 LEU A CA 1
ATOM 1430 C C . LEU A 1 185 ? -2.632 -2.793 0.388 1.00 93.75 185 LEU A C 1
ATOM 1432 O O . LEU A 1 185 ? -2.725 -1.603 0.680 1.00 93.75 185 LEU A O 1
ATOM 1436 N N . ASN A 1 186 ? -2.865 -3.258 -0.837 1.00 93.81 186 ASN A N 1
ATOM 1437 C CA . ASN A 1 186 ? -3.267 -2.385 -1.926 1.00 93.81 186 ASN A CA 1
ATOM 1438 C C . ASN A 1 186 ? -4.636 -1.746 -1.662 1.00 93.81 186 ASN A C 1
ATOM 1440 O O . ASN A 1 186 ? -4.805 -0.536 -1.782 1.00 93.81 186 ASN A O 1
ATOM 1444 N N . GLU A 1 187 ? -5.593 -2.550 -1.216 1.00 97.12 187 GLU A N 1
ATOM 1445 C CA . GLU A 1 187 ? -6.966 -2.142 -0.946 1.00 97.12 187 GLU A CA 1
ATOM 1446 C C . GLU A 1 187 ? -7.042 -1.182 0.241 1.00 97.12 187 GLU A C 1
ATOM 1448 O O . GLU A 1 187 ? -7.737 -0.167 0.166 1.00 97.12 187 GLU A O 1
ATOM 1453 N N . THR A 1 188 ? -6.313 -1.467 1.326 1.00 97.00 188 THR A N 1
ATOM 1454 C CA . THR A 1 188 ? -6.291 -0.571 2.491 1.00 97.00 188 THR A CA 1
ATOM 1455 C C . THR A 1 188 ? -5.606 0.760 2.187 1.00 97.00 188 THR A C 1
ATOM 1457 O O . THR A 1 188 ? -6.169 1.807 2.507 1.00 97.00 188 THR A O 1
ATOM 1460 N N . ILE A 1 189 ? -4.448 0.759 1.511 1.00 97.19 189 ILE A N 1
ATOM 1461 C CA . ILE A 1 189 ? -3.735 2.000 1.179 1.00 97.19 189 ILE A CA 1
ATOM 1462 C C . ILE A 1 189 ? -4.595 2.882 0.273 1.00 97.19 189 ILE A C 1
ATOM 1464 O O . ILE A 1 189 ? -4.765 4.060 0.578 1.00 97.19 189 ILE A O 1
ATOM 1468 N N . GLU A 1 190 ? -5.193 2.337 -0.789 1.00 95.69 190 GLU A N 1
ATOM 1469 C CA . GLU A 1 190 ? -6.044 3.135 -1.680 1.00 95.69 190 GLU A CA 1
ATOM 1470 C C . GLU A 1 190 ? -7.308 3.645 -0.975 1.00 95.69 190 GLU A C 1
ATOM 1472 O O . GLU A 1 190 ? -7.668 4.814 -1.126 1.00 95.69 190 GLU A O 1
ATOM 1477 N N . MET A 1 191 ? -7.954 2.822 -0.141 1.00 96.62 191 MET A N 1
ATOM 1478 C CA . MET A 1 191 ? -9.110 3.252 0.652 1.00 96.62 191 MET A CA 1
ATOM 1479 C C . MET A 1 191 ? -8.761 4.408 1.599 1.00 96.62 191 MET A C 1
ATOM 1481 O O . MET A 1 191 ? -9.476 5.411 1.642 1.00 96.62 191 MET A O 1
ATOM 1485 N N . LEU A 1 192 ? -7.660 4.286 2.341 1.00 97.81 192 LEU A N 1
ATOM 1486 C CA . LEU A 1 192 ? -7.210 5.303 3.287 1.00 97.81 192 LEU A CA 1
ATOM 1487 C C . LEU A 1 192 ? -6.744 6.577 2.571 1.00 97.81 192 LEU A C 1
ATOM 1489 O O . LEU A 1 192 ? -7.090 7.665 3.020 1.00 97.81 192 LEU A O 1
ATOM 1493 N N . LYS A 1 193 ? -6.048 6.467 1.430 1.00 96.38 193 LYS A N 1
ATOM 1494 C CA . LYS A 1 193 ? -5.685 7.617 0.580 1.00 96.38 193 LYS A CA 1
ATOM 1495 C C . LYS A 1 193 ? -6.916 8.385 0.112 1.00 96.38 193 LYS A C 1
ATOM 1497 O O . LYS A 1 193 ? -6.927 9.611 0.166 1.00 96.38 193 LYS A O 1
ATOM 1502 N N . MET A 1 194 ? -7.961 7.687 -0.338 1.00 95.00 194 MET A N 1
ATOM 1503 C CA . MET A 1 194 ? -9.211 8.340 -0.741 1.00 95.00 194 MET A CA 1
ATOM 1504 C C . MET A 1 194 ? -9.869 9.071 0.436 1.00 95.00 194 MET A C 1
ATOM 1506 O O . MET A 1 194 ? -10.350 10.190 0.267 1.00 95.00 194 MET A O 1
ATOM 1510 N N . ALA A 1 195 ? -9.850 8.475 1.630 1.00 94.69 195 ALA A N 1
ATOM 1511 C CA . ALA A 1 195 ? -10.413 9.080 2.835 1.00 94.69 195 ALA A CA 1
ATOM 1512 C C . ALA A 1 195 ? -9.626 10.306 3.331 1.00 94.69 195 ALA A C 1
ATOM 1514 O O . ALA A 1 195 ? -10.207 11.282 3.808 1.00 94.69 195 ALA A O 1
ATOM 1515 N N . THR A 1 196 ? -8.297 10.290 3.215 1.00 94.38 196 THR A N 1
ATOM 1516 C CA . THR A 1 196 ? -7.447 11.415 3.629 1.00 94.38 196 THR A CA 1
ATOM 1517 C C . THR A 1 196 ? -7.377 12.522 2.575 1.00 94.38 196 THR A C 1
ATOM 1519 O O . THR A 1 196 ? -7.164 13.684 2.932 1.00 94.38 196 THR A O 1
ATOM 1522 N N . ALA A 1 197 ? -7.635 12.212 1.298 1.00 90.69 197 ALA A N 1
ATOM 1523 C CA . ALA A 1 197 ? -7.704 13.189 0.209 1.00 90.69 197 ALA A CA 1
ATOM 1524 C C . ALA A 1 197 ? -8.843 14.210 0.381 1.00 90.69 197 ALA A C 1
ATOM 1526 O O . ALA A 1 197 ? -8.721 15.347 -0.071 1.00 90.69 197 ALA A O 1
ATOM 1527 N N . THR A 1 198 ? -9.919 13.858 1.092 1.00 84.69 198 THR A N 1
ATOM 1528 C CA . THR A 1 198 ? -10.997 14.797 1.452 1.00 84.69 198 THR A CA 1
ATOM 1529 C C . THR A 1 198 ? -10.667 15.664 2.675 1.00 84.69 198 THR A C 1
ATOM 1531 O O . THR A 1 198 ? -11.563 16.274 3.254 1.00 84.69 198 THR A O 1
ATOM 1534 N N . ASN A 1 199 ? -9.389 15.728 3.079 1.00 82.06 199 ASN A N 1
ATOM 1535 C CA . ASN A 1 199 ? -8.881 16.476 4.235 1.00 82.06 199 ASN A CA 1
ATOM 1536 C C . ASN A 1 199 ? -9.647 16.155 5.531 1.00 82.06 199 ASN A C 1
ATOM 1538 O O . ASN A 1 199 ? -10.061 17.064 6.263 1.00 82.06 199 ASN A O 1
ATOM 1542 N N . SER A 1 200 ? -9.855 14.855 5.795 1.00 88.56 200 SER A N 1
ATOM 1543 C CA . SER A 1 200 ? -10.442 14.391 7.057 1.00 88.56 200 SER A CA 1
ATOM 1544 C C . SER A 1 200 ? -9.707 15.024 8.246 1.00 88.56 200 SER A C 1
ATOM 1546 O O . SER A 1 200 ? -8.505 15.277 8.211 1.00 88.56 200 SER A O 1
ATOM 1548 N N . GLN A 1 201 ? -10.449 15.319 9.309 1.00 94.25 201 GLN A N 1
ATOM 1549 C CA . GLN A 1 201 ? -9.877 15.828 10.556 1.00 94.25 201 GLN A CA 1
ATOM 1550 C C . GLN A 1 201 ? -9.581 14.703 11.553 1.00 94.25 201 GLN A C 1
ATOM 1552 O O . GLN A 1 201 ? -9.139 14.982 12.665 1.00 94.25 201 GLN A O 1
ATOM 1557 N N . ASN A 1 202 ? -9.812 13.440 11.178 1.00 96.25 202 ASN A N 1
ATOM 1558 C CA . ASN A 1 202 ? -9.535 12.295 12.030 1.00 96.25 202 ASN A CA 1
ATOM 1559 C C . ASN A 1 202 ? -8.040 11.920 11.963 1.00 96.25 202 ASN A C 1
ATOM 1561 O O . ASN A 1 202 ? -7.601 11.347 10.959 1.00 96.25 202 ASN A O 1
ATOM 1565 N N . PRO A 1 203 ? -7.241 12.180 13.020 1.00 97.81 203 PRO A N 1
ATOM 1566 C CA . PRO A 1 203 ? -5.814 11.857 13.021 1.00 97.81 203 PRO A CA 1
ATOM 1567 C C . PRO A 1 203 ? -5.532 10.360 12.849 1.00 97.81 203 PRO A C 1
ATOM 1569 O O . PRO A 1 203 ? -4.464 9.992 12.358 1.00 97.81 203 PRO A O 1
ATOM 1572 N N . THR A 1 204 ? -6.475 9.489 13.223 1.00 97.88 204 THR A N 1
ATOM 1573 C CA . THR A 1 204 ? -6.285 8.040 13.154 1.00 97.88 204 THR A CA 1
ATOM 1574 C C . THR A 1 204 ? -6.214 7.527 11.726 1.00 97.88 204 THR A C 1
ATOM 1576 O O . THR A 1 204 ? -5.407 6.638 11.468 1.00 97.88 204 THR A O 1
ATOM 1579 N N . LEU A 1 205 ? -6.955 8.112 10.780 1.00 97.88 205 LEU A N 1
ATOM 1580 C CA . LEU A 1 205 ? -6.872 7.712 9.371 1.00 97.88 205 LEU A CA 1
ATOM 1581 C C . LEU A 1 205 ? -5.472 7.948 8.793 1.00 97.88 205 LEU A C 1
ATOM 1583 O O . LEU A 1 205 ? -4.901 7.048 8.181 1.00 97.88 205 LEU A O 1
ATOM 1587 N N . TYR A 1 206 ? -4.885 9.118 9.058 1.00 98.44 206 TYR A N 1
ATOM 1588 C CA . TYR A 1 206 ? -3.518 9.443 8.641 1.00 98.44 206 TYR A CA 1
ATOM 1589 C C . TYR A 1 206 ? -2.497 8.528 9.317 1.00 98.44 206 TYR A C 1
ATOM 1591 O O . TYR A 1 206 ? -1.613 7.984 8.661 1.00 98.44 206 TYR A O 1
ATOM 1599 N N . ARG A 1 207 ? -2.639 8.283 10.627 1.00 98.38 207 ARG A N 1
ATOM 1600 C CA . ARG A 1 207 ? -1.729 7.377 11.336 1.00 98.38 207 ARG A CA 1
ATOM 1601 C C . ARG A 1 207 ? -1.786 5.962 10.756 1.00 98.38 207 ARG A C 1
ATOM 1603 O O . ARG A 1 207 ? -0.740 5.376 10.500 1.00 98.38 207 ARG A O 1
ATOM 1610 N N . VAL A 1 208 ? -2.986 5.416 10.545 1.00 98.00 208 VAL A N 1
ATOM 1611 C CA . VAL A 1 208 ? -3.159 4.073 9.972 1.00 98.00 208 VAL A CA 1
ATOM 1612 C C . VAL A 1 208 ? -2.609 4.023 8.549 1.00 98.00 208 VAL A C 1
ATOM 1614 O O . VAL A 1 208 ? -1.912 3.068 8.222 1.00 98.00 208 VAL A O 1
ATOM 1617 N N . LEU A 1 209 ? -2.820 5.054 7.725 1.00 98.12 209 LEU A N 1
ATOM 1618 C CA . LEU A 1 209 ? -2.206 5.130 6.396 1.00 98.12 209 LEU A CA 1
ATOM 1619 C C . LEU A 1 209 ? -0.670 5.101 6.479 1.00 98.12 209 LEU A C 1
ATOM 1621 O O . LEU A 1 209 ? -0.031 4.358 5.734 1.00 98.12 209 LEU A O 1
ATOM 1625 N N . GLY A 1 210 ? -0.082 5.816 7.443 1.00 97.19 210 GLY A N 1
ATOM 1626 C CA . GLY A 1 210 ? 1.345 5.735 7.759 1.00 97.19 210 GLY A CA 1
ATOM 1627 C C . GLY A 1 210 ? 1.804 4.317 8.118 1.00 97.19 210 GLY A C 1
ATOM 1628 O O . GLY A 1 210 ? 2.800 3.838 7.571 1.00 97.19 210 GLY A O 1
ATOM 1629 N N . ASP A 1 211 ? 1.045 3.601 8.957 1.00 95.94 211 ASP A N 1
ATOM 1630 C CA . ASP A 1 211 ? 1.339 2.203 9.308 1.00 95.94 211 ASP A CA 1
ATOM 1631 C C . ASP A 1 211 ? 1.302 1.292 8.076 1.00 95.94 211 ASP A C 1
ATOM 1633 O O . ASP A 1 211 ? 2.141 0.400 7.924 1.00 95.94 211 ASP A O 1
ATOM 1637 N N . ARG A 1 212 ? 0.326 1.498 7.182 1.00 96.06 212 ARG A N 1
ATOM 1638 C CA . ARG A 1 212 ? 0.203 0.718 5.946 1.00 96.06 212 ARG A CA 1
ATOM 1639 C C . ARG A 1 212 ? 1.346 1.009 4.986 1.00 96.06 212 ARG A C 1
ATOM 1641 O O . ARG A 1 212 ? 1.902 0.060 4.438 1.00 96.06 212 ARG A O 1
ATOM 1648 N N . TYR A 1 213 ? 1.776 2.264 4.857 1.00 94.38 213 TYR A N 1
ATOM 1649 C CA . TYR A 1 213 ? 2.982 2.596 4.101 1.00 94.38 213 TYR A CA 1
ATOM 1650 C C . TYR A 1 213 ? 4.241 1.967 4.705 1.00 94.38 213 TYR A C 1
ATOM 1652 O O . TYR A 1 213 ? 5.047 1.420 3.956 1.00 94.38 213 TYR A O 1
ATOM 1660 N N . LEU A 1 214 ? 4.402 1.938 6.034 1.00 89.94 214 LEU A N 1
ATOM 1661 C CA . LEU A 1 214 ? 5.508 1.204 6.663 1.00 89.94 214 LEU A CA 1
ATOM 1662 C C . LEU A 1 214 ? 5.451 -0.299 6.368 1.00 89.94 214 LEU A C 1
ATOM 1664 O O . LEU A 1 214 ? 6.478 -0.884 6.025 1.00 89.94 214 LEU A O 1
ATOM 1668 N N . LYS A 1 215 ? 4.267 -0.923 6.433 1.00 88.56 215 LYS A N 1
ATOM 1669 C CA . LYS A 1 215 ? 4.088 -2.343 6.076 1.00 88.56 215 LYS A CA 1
ATOM 1670 C C . LYS A 1 215 ? 4.376 -2.598 4.589 1.00 88.56 215 LYS A C 1
ATOM 1672 O O . LYS A 1 215 ? 4.964 -3.621 4.245 1.00 88.56 215 LYS A O 1
ATOM 1677 N N . ALA A 1 216 ? 4.060 -1.634 3.727 1.00 87.94 216 ALA A N 1
ATOM 1678 C CA . ALA A 1 216 ? 4.448 -1.611 2.319 1.00 87.94 216 ALA A CA 1
ATOM 1679 C C . ALA A 1 216 ? 5.911 -1.192 2.088 1.00 87.94 216 ALA A C 1
ATOM 1681 O O . ALA A 1 216 ? 6.353 -1.144 0.943 1.00 87.94 216 ALA A O 1
ATOM 1682 N N . LYS A 1 217 ? 6.675 -0.934 3.159 1.00 84.38 217 LYS A N 1
ATOM 1683 C CA . LYS A 1 217 ? 8.097 -0.569 3.155 1.00 84.38 217 LYS A CA 1
ATOM 1684 C C . LYS A 1 217 ? 8.395 0.760 2.458 1.00 84.38 217 LYS A C 1
ATOM 1686 O O . LYS A 1 217 ? 9.446 0.883 1.843 1.00 84.38 217 LYS A O 1
ATOM 1691 N N . LEU A 1 218 ? 7.497 1.733 2.595 1.00 87.69 218 LEU A N 1
ATOM 1692 C CA . LEU A 1 218 ? 7.535 3.078 2.013 1.00 87.69 218 LEU A CA 1
ATOM 1693 C C . LEU A 1 218 ? 7.698 4.144 3.117 1.00 87.69 218 LEU A C 1
ATOM 1695 O O . LEU A 1 218 ? 6.734 4.806 3.512 1.00 87.69 218 LEU A O 1
ATOM 1699 N N . PRO A 1 219 ? 8.906 4.297 3.697 1.00 88.88 219 PRO A N 1
ATOM 1700 C CA . PRO A 1 219 ? 9.113 5.140 4.876 1.00 88.88 219 PRO A CA 1
ATOM 1701 C C . PRO A 1 219 ? 8.948 6.640 4.597 1.00 88.88 219 PRO A C 1
ATOM 1703 O O . PRO A 1 219 ? 8.624 7.392 5.516 1.00 88.88 219 PRO A O 1
ATOM 1706 N N . LYS A 1 220 ? 9.160 7.097 3.355 1.00 89.44 220 LYS A N 1
ATOM 1707 C CA . LYS A 1 220 ? 9.002 8.511 2.981 1.00 89.44 220 LYS A CA 1
ATOM 1708 C C . LYS A 1 220 ? 7.529 8.914 3.005 1.00 89.44 220 LYS A C 1
ATOM 1710 O O . LYS A 1 220 ? 7.181 9.924 3.613 1.00 89.44 220 LYS A O 1
ATOM 1715 N N . GLU A 1 221 ? 6.685 8.098 2.388 1.00 92.94 221 GLU A N 1
ATOM 1716 C CA . GLU A 1 221 ? 5.234 8.225 2.373 1.00 92.94 221 GLU A CA 1
ATOM 1717 C C . GLU A 1 221 ? 4.697 8.122 3.802 1.00 92.94 221 GLU A C 1
ATOM 1719 O O . GLU A 1 221 ? 4.014 9.033 4.265 1.00 92.94 221 GLU A O 1
ATOM 1724 N N . ALA A 1 222 ? 5.119 7.100 4.556 1.00 95.38 222 ALA A N 1
ATOM 1725 C CA . ALA A 1 222 ? 4.723 6.934 5.953 1.00 95.38 222 ALA A CA 1
ATOM 1726 C C . ALA A 1 222 ? 5.050 8.159 6.822 1.00 95.38 222 ALA A C 1
ATOM 1728 O O . ALA A 1 222 ? 4.223 8.588 7.626 1.00 95.38 222 ALA A O 1
ATOM 1729 N N . LYS A 1 223 ? 6.237 8.760 6.643 1.00 95.94 223 LYS A N 1
ATOM 1730 C CA . LYS A 1 223 ? 6.649 9.965 7.378 1.00 95.94 223 LYS A CA 1
ATOM 1731 C C . LYS A 1 223 ? 5.648 11.104 7.214 1.00 95.94 223 LYS A C 1
ATOM 1733 O O . LYS A 1 223 ? 5.296 11.746 8.202 1.00 95.94 223 LYS A O 1
ATOM 1738 N N . SER A 1 224 ? 5.233 11.365 5.974 1.00 96.50 224 SER A N 1
ATOM 1739 C CA . SER A 1 224 ? 4.302 12.448 5.649 1.00 96.50 224 SER A CA 1
ATOM 1740 C C . SER A 1 224 ? 2.980 12.267 6.394 1.00 96.50 224 SER A C 1
ATOM 1742 O O . SER A 1 224 ? 2.487 13.195 7.037 1.00 96.50 224 SER A O 1
ATOM 1744 N N . GLU A 1 225 ? 2.458 11.043 6.383 1.00 98.19 225 GLU A N 1
ATOM 1745 C CA . GLU A 1 225 ? 1.188 10.718 7.028 1.00 98.19 225 GLU A CA 1
ATOM 1746 C C . GLU A 1 225 ? 1.268 10.800 8.555 1.00 98.19 225 GLU A C 1
ATOM 1748 O O . GLU A 1 225 ? 0.383 11.371 9.192 1.00 98.19 225 GLU A O 1
ATOM 1753 N N . TYR A 1 226 ? 2.356 10.322 9.169 1.00 98.50 226 TYR A N 1
ATOM 1754 C CA . TYR A 1 226 ? 2.522 10.444 10.617 1.00 98.50 226 TYR A CA 1
ATOM 1755 C C . TYR A 1 226 ? 2.694 11.889 11.087 1.00 98.50 226 TYR A C 1
ATOM 1757 O O . TYR A 1 226 ? 2.183 12.234 12.151 1.00 98.50 226 TYR A O 1
ATOM 1765 N N . ILE A 1 227 ? 3.369 12.750 10.314 1.00 98.19 227 ILE A N 1
ATOM 1766 C CA . ILE A 1 227 ? 3.449 14.186 10.629 1.00 98.19 227 ILE A CA 1
ATOM 1767 C C . ILE A 1 227 ? 2.039 14.779 10.662 1.00 98.19 227 ILE A C 1
ATOM 1769 O O . ILE A 1 227 ? 1.658 15.395 11.660 1.00 98.19 227 ILE A O 1
ATOM 1773 N N . LYS A 1 228 ? 1.237 14.522 9.622 1.00 97.94 228 LYS A N 1
ATOM 1774 C CA . LYS A 1 228 ? -0.140 15.019 9.542 1.00 97.94 228 LYS A CA 1
ATOM 1775 C C . LYS A 1 228 ? -1.017 14.482 10.677 1.00 97.94 228 LYS A C 1
ATOM 1777 O O . LYS A 1 228 ? -1.765 15.245 11.290 1.00 97.94 228 LYS A O 1
ATOM 1782 N N . ALA A 1 229 ? -0.887 13.196 11.006 1.00 98.44 229 ALA A N 1
ATOM 1783 C CA . ALA A 1 229 ? -1.572 12.577 12.137 1.00 98.44 229 ALA A CA 1
ATOM 1784 C C . ALA A 1 229 ? -1.198 13.241 13.472 1.00 98.44 229 ALA A C 1
ATOM 1786 O O . ALA A 1 229 ? -2.077 13.562 14.270 1.00 98.44 229 ALA A O 1
ATOM 1787 N N . SER A 1 230 ? 0.095 13.490 13.703 1.00 98.38 230 SER A N 1
ATOM 1788 C CA . SER A 1 230 ? 0.602 14.159 14.905 1.00 98.38 230 SER A CA 1
ATOM 1789 C C . SER A 1 230 ? 0.082 15.593 15.045 1.00 98.38 230 SER A C 1
ATOM 1791 O O . SER A 1 230 ? -0.247 16.020 16.153 1.00 98.38 230 SER A O 1
ATOM 1793 N N . GLU A 1 231 ? -0.005 16.344 13.946 1.00 97.94 231 GLU A N 1
ATOM 1794 C CA . GLU A 1 231 ? -0.564 17.702 13.925 1.00 97.94 231 GLU A CA 1
ATOM 1795 C C . GLU A 1 231 ? -2.053 17.712 14.290 1.00 97.94 231 GLU A C 1
ATOM 1797 O O . GLU A 1 231 ? -2.460 18.452 15.188 1.00 97.94 231 GLU A O 1
ATOM 1802 N N . LEU A 1 232 ? -2.851 16.857 13.641 1.00 98.00 232 LEU A N 1
ATOM 1803 C CA . LEU A 1 232 ? -4.289 16.740 13.899 1.00 98.00 232 LEU A CA 1
ATOM 1804 C C . LEU A 1 232 ? -4.578 16.215 15.313 1.00 98.00 232 LEU A C 1
ATOM 1806 O O . LEU A 1 232 ? -5.473 16.708 15.991 1.00 98.00 232 LEU A O 1
ATOM 1810 N N . ALA A 1 233 ? -3.790 15.258 15.806 1.00 98.25 233 ALA A N 1
ATOM 1811 C CA . ALA A 1 233 ? -3.959 14.727 17.155 1.00 98.25 233 ALA A CA 1
ATOM 1812 C C . ALA A 1 233 ? -3.646 15.778 18.230 1.00 98.25 233 ALA A C 1
ATOM 1814 O O . ALA A 1 233 ? -4.318 15.827 19.260 1.00 98.25 233 ALA A O 1
ATOM 1815 N N . LYS A 1 234 ? -2.654 16.647 17.992 1.00 97.56 234 LYS A N 1
ATOM 1816 C CA . LYS A 1 234 ? -2.380 17.800 18.860 1.00 97.56 234 LYS A CA 1
ATOM 1817 C C . LYS A 1 234 ? -3.536 18.794 18.849 1.00 97.56 234 LYS A C 1
ATOM 1819 O O . LYS A 1 234 ? -3.974 19.200 19.921 1.00 97.56 234 LYS A O 1
ATOM 1824 N N . SER A 1 235 ? -4.037 19.173 17.670 1.00 96.81 235 SER A N 1
ATOM 1825 C CA . SER A 1 235 ? -5.124 20.155 17.565 1.00 96.81 235 SER A CA 1
ATOM 1826 C C . SER A 1 235 ? -6.433 19.648 18.176 1.00 96.81 235 SER A C 1
ATOM 1828 O O . SER A 1 235 ? -7.186 20.434 18.746 1.00 96.81 235 SER A O 1
ATOM 1830 N N . SER A 1 236 ? -6.676 18.336 18.132 1.00 96.62 236 SER A N 1
ATOM 1831 C CA . SER A 1 236 ? -7.850 17.697 18.727 1.00 96.62 236 SER A CA 1
ATOM 1832 C C . SER A 1 236 ? -7.651 17.243 20.184 1.00 96.62 236 SER A C 1
ATOM 1834 O O . SER A 1 236 ? -8.498 16.517 20.703 1.00 96.62 236 SER A O 1
ATOM 1836 N N . ASN A 1 237 ? -6.532 17.587 20.840 1.00 96.94 237 ASN A N 1
ATOM 1837 C CA . ASN A 1 237 ? -6.159 17.115 22.186 1.00 96.94 237 ASN A CA 1
ATOM 1838 C C . ASN A 1 237 ? -6.181 15.578 22.365 1.00 96.94 237 ASN A C 1
ATOM 1840 O O . ASN A 1 237 ? -6.369 15.061 23.469 1.00 96.94 237 ASN A O 1
ATOM 1844 N N . ASN A 1 238 ? -5.950 14.816 21.293 1.00 97.44 238 ASN A N 1
ATOM 1845 C CA . ASN A 1 238 ? -5.894 13.358 21.327 1.00 97.44 238 ASN A CA 1
ATOM 1846 C C . ASN A 1 238 ? -4.471 12.874 21.659 1.00 97.44 238 ASN A C 1
ATOM 1848 O O . ASN A 1 238 ? -3.716 12.427 20.795 1.00 97.44 238 ASN A O 1
ATOM 1852 N N . SER A 1 239 ? -4.105 12.956 22.943 1.00 97.62 239 SER A N 1
ATOM 1853 C CA . SER A 1 239 ? -2.765 12.581 23.428 1.00 97.62 239 SER A CA 1
ATOM 1854 C C . SER A 1 239 ? -2.381 11.138 23.075 1.00 97.62 239 SER A C 1
ATOM 1856 O O . SER A 1 239 ? -1.250 10.879 22.665 1.00 97.62 239 SER A O 1
ATOM 1858 N N . LYS A 1 240 ? -3.328 10.192 23.162 1.00 97.81 240 LYS A N 1
ATOM 1859 C CA . LYS A 1 240 ? -3.074 8.779 22.841 1.00 97.81 240 LYS A CA 1
ATOM 1860 C C . LYS A 1 240 ? -2.669 8.610 21.380 1.00 97.81 240 LYS A C 1
ATOM 1862 O O . LYS A 1 240 ? -1.708 7.901 21.091 1.00 97.81 240 LYS A O 1
ATOM 1867 N N . GLU A 1 241 ? -3.391 9.252 20.471 1.00 97.94 241 GLU A N 1
ATOM 1868 C CA . GLU A 1 241 ? -3.101 9.141 19.046 1.00 97.94 241 GLU A CA 1
ATOM 1869 C C . GLU A 1 241 ? -1.827 9.886 18.656 1.00 97.94 241 GLU A C 1
ATOM 1871 O O . GLU A 1 241 ? -1.037 9.364 17.870 1.00 97.94 241 GLU A O 1
ATOM 1876 N N . PHE A 1 242 ? -1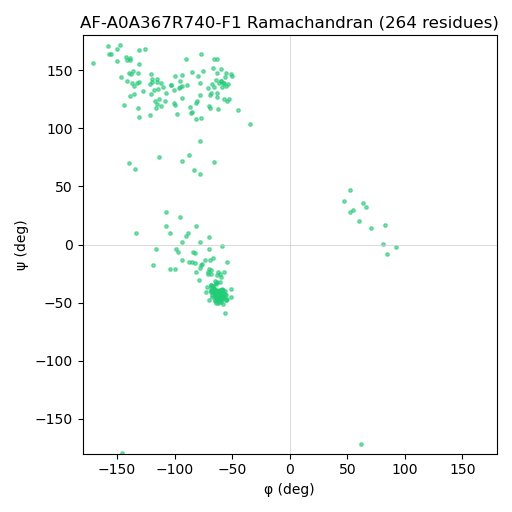.570 11.035 19.287 1.00 98.31 242 PHE A N 1
ATOM 1877 C CA . PHE A 1 242 ? -0.308 11.751 19.137 1.00 98.31 242 PHE A CA 1
ATOM 1878 C C . PHE A 1 242 ? 0.886 10.852 19.487 1.00 98.31 242 PHE A C 1
ATOM 1880 O O . PHE A 1 242 ? 1.824 10.753 18.703 1.00 98.31 242 PHE A O 1
ATOM 1887 N N . GLN A 1 243 ? 0.838 10.133 20.615 1.00 98.00 243 GLN A N 1
ATOM 1888 C CA . GLN A 1 243 ? 1.927 9.226 20.996 1.00 98.00 243 GLN A CA 1
ATOM 1889 C C . GLN A 1 243 ? 2.141 8.105 19.974 1.00 98.00 243 GLN A C 1
ATOM 1891 O O . GLN A 1 243 ? 3.280 7.843 19.598 1.00 98.00 243 GLN A O 1
ATOM 1896 N N . LYS A 1 244 ? 1.071 7.483 19.462 1.00 97.31 244 LYS A N 1
ATOM 1897 C CA . LYS A 1 244 ? 1.218 6.438 18.437 1.00 97.31 244 LYS A CA 1
ATOM 1898 C C . LYS A 1 244 ? 1.822 6.978 17.136 1.00 97.31 244 LYS A C 1
ATOM 1900 O O . LYS A 1 244 ? 2.647 6.300 16.532 1.00 97.31 244 LYS A O 1
ATOM 1905 N N . ALA A 1 245 ? 1.426 8.176 16.701 1.00 98.00 245 ALA A N 1
ATOM 1906 C CA . ALA A 1 245 ? 2.001 8.810 15.515 1.00 98.00 245 ALA A CA 1
ATOM 1907 C C . ALA A 1 245 ? 3.495 9.131 15.715 1.00 98.00 245 ALA A C 1
ATOM 1909 O O . ALA A 1 245 ? 4.309 8.862 14.831 1.00 98.00 245 ALA A O 1
ATOM 1910 N N . GLN A 1 246 ? 3.885 9.597 16.907 1.00 97.69 246 GLN A N 1
ATOM 1911 C CA . GLN A 1 246 ? 5.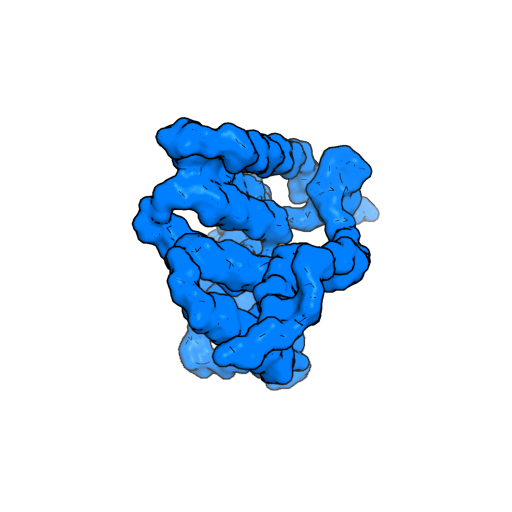295 9.790 17.264 1.00 97.69 246 GLN A CA 1
ATOM 1912 C C . GLN A 1 246 ? 6.082 8.471 17.273 1.00 97.69 246 GLN A C 1
ATOM 1914 O O . GLN A 1 246 ? 7.208 8.441 16.781 1.00 97.69 246 GLN A O 1
ATOM 1919 N N . SER A 1 247 ? 5.500 7.372 17.767 1.00 94.88 247 SER A N 1
ATOM 1920 C CA . SER A 1 247 ? 6.119 6.043 17.665 1.00 94.88 247 SER A CA 1
ATOM 1921 C C . SER A 1 247 ? 6.317 5.617 16.206 1.00 94.88 247 SER A C 1
ATOM 1923 O O . SER A 1 247 ? 7.383 5.117 15.860 1.00 94.88 247 SER A O 1
ATOM 1925 N N . GLY A 1 248 ? 5.339 5.872 15.331 1.00 93.31 248 GLY A N 1
ATOM 1926 C CA . GLY A 1 248 ? 5.472 5.637 13.889 1.00 93.31 248 GLY A CA 1
ATOM 1927 C C . GLY A 1 248 ? 6.636 6.413 13.260 1.00 93.31 248 GLY A C 1
ATOM 1928 O O . GLY A 1 248 ? 7.422 5.846 12.499 1.00 93.31 248 GLY A O 1
ATOM 1929 N N . LEU A 1 249 ? 6.821 7.684 13.637 1.00 95.44 249 LEU A N 1
ATOM 1930 C CA . LEU A 1 249 ? 7.956 8.500 13.183 1.00 95.44 249 LEU A CA 1
ATOM 1931 C C . LEU A 1 249 ? 9.308 7.951 13.644 1.00 95.44 249 LEU A C 1
ATOM 1933 O O . LEU A 1 249 ? 10.245 7.915 12.850 1.00 95.44 249 LEU A O 1
ATOM 1937 N N . GLN A 1 250 ? 9.407 7.473 14.885 1.00 91.69 250 GLN A N 1
ATOM 1938 C CA . GLN A 1 250 ? 10.628 6.831 15.385 1.00 91.69 250 GLN A CA 1
ATOM 1939 C C . GLN A 1 250 ? 10.969 5.569 14.583 1.00 91.69 250 GLN A C 1
ATOM 1941 O O . GLN A 1 250 ? 12.133 5.333 14.258 1.00 91.69 250 GLN A O 1
ATOM 1946 N N . VAL A 1 251 ? 9.958 4.777 14.207 1.00 88.06 251 VAL A N 1
ATOM 1947 C CA . VAL A 1 251 ? 10.161 3.624 13.321 1.00 88.06 251 VAL A CA 1
ATOM 1948 C C . VAL A 1 251 ? 10.658 4.091 11.952 1.00 88.06 251 VAL A C 1
ATOM 1950 O O . VAL A 1 251 ? 11.654 3.566 11.469 1.00 88.06 251 VAL A O 1
ATOM 1953 N N . VAL A 1 252 ? 10.053 5.115 11.344 1.00 88.69 252 VAL A N 1
ATOM 1954 C CA . VAL A 1 252 ? 10.530 5.688 10.069 1.00 88.69 252 VAL A CA 1
ATOM 1955 C C . VAL A 1 252 ? 11.998 6.131 10.149 1.00 88.69 252 VAL A C 1
ATOM 1957 O O . VAL A 1 252 ? 12.765 5.872 9.221 1.00 88.69 252 VAL A O 1
ATOM 1960 N N . GLU A 1 253 ? 12.405 6.792 11.233 1.00 87.69 253 GLU A N 1
ATOM 1961 C CA . GLU A 1 253 ? 13.793 7.221 11.448 1.00 87.69 253 GLU A CA 1
ATOM 1962 C C . GLU A 1 253 ? 14.750 6.034 11.526 1.00 87.69 253 GLU A C 1
ATOM 1964 O O . GLU A 1 253 ? 15.772 6.034 10.838 1.00 87.69 253 GLU A O 1
ATOM 1969 N N . PHE A 1 254 ? 14.385 5.001 12.290 1.00 83.62 254 PHE A N 1
ATOM 1970 C CA . PHE A 1 254 ? 15.138 3.752 12.350 1.00 83.62 254 PHE A CA 1
ATOM 1971 C C . PHE A 1 254 ? 15.267 3.117 10.968 1.00 83.62 254 PHE A C 1
ATOM 1973 O O . PHE A 1 254 ? 16.364 2.729 10.569 1.00 83.62 254 PHE A O 1
ATOM 1980 N N . TYR A 1 255 ? 14.172 3.068 10.201 1.00 78.38 255 TYR A N 1
ATOM 1981 C CA . TYR A 1 255 ? 14.252 2.626 8.823 1.00 78.38 255 TYR A CA 1
ATOM 1982 C C . TYR A 1 255 ? 15.263 3.509 8.089 1.00 78.38 255 TYR A C 1
ATOM 1984 O O . TYR A 1 255 ? 16.241 2.980 7.590 1.00 78.38 255 TYR A O 1
ATOM 1992 N N . ASN A 1 256 ? 15.134 4.824 7.995 1.00 76.06 256 ASN A N 1
ATOM 1993 C CA . ASN A 1 256 ? 16.050 5.649 7.184 1.00 76.06 256 ASN A CA 1
ATOM 1994 C C . ASN A 1 256 ? 17.560 5.501 7.498 1.00 76.06 256 ASN A C 1
ATOM 1996 O O . ASN A 1 256 ? 18.376 5.879 6.664 1.00 76.06 256 ASN A O 1
ATOM 2000 N N . GLN A 1 257 ? 17.933 4.913 8.637 1.00 76.44 257 GLN A N 1
ATOM 2001 C CA . GLN A 1 257 ? 19.315 4.592 9.007 1.00 76.44 257 GLN A CA 1
ATOM 2002 C C . GLN A 1 257 ? 19.845 3.253 8.460 1.00 76.44 257 GLN A C 1
ATOM 2004 O O . GLN A 1 257 ? 21.052 3.018 8.510 1.00 76.44 257 GLN A O 1
ATOM 2009 N N . LEU A 1 258 ? 18.990 2.352 7.967 1.00 70.19 258 LEU A N 1
ATOM 2010 C CA . LEU A 1 258 ? 19.448 1.034 7.518 1.00 70.19 258 LEU A CA 1
ATOM 2011 C C . LEU A 1 258 ? 20.175 1.106 6.164 1.00 70.19 258 LEU A C 1
ATOM 2013 O O . LEU A 1 258 ? 19.805 1.917 5.311 1.00 70.19 258 LEU A O 1
ATOM 2017 N N . PRO A 1 259 ? 21.149 0.206 5.923 1.00 63.53 259 PRO A N 1
ATOM 2018 C CA . PRO A 1 259 ? 21.873 0.142 4.660 1.00 63.53 259 PRO A CA 1
ATOM 2019 C C . PRO A 1 259 ? 20.940 -0.110 3.475 1.00 63.53 259 PRO A C 1
ATOM 2021 O O . PRO A 1 259 ? 20.020 -0.925 3.546 1.00 63.53 259 PRO A O 1
ATOM 2024 N N . THR A 1 260 ? 21.220 0.557 2.362 1.00 57.97 260 THR A N 1
ATOM 2025 C CA . THR A 1 260 ? 20.418 0.486 1.137 1.00 57.97 260 THR A CA 1
ATOM 2026 C C . THR A 1 260 ? 20.971 -0.472 0.078 1.00 57.97 260 THR A C 1
ATOM 2028 O O . THR A 1 260 ? 20.320 -0.683 -0.940 1.00 57.97 260 THR A O 1
ATOM 2031 N N . ARG A 1 261 ? 22.145 -1.087 0.299 1.00 55.16 261 ARG A N 1
ATOM 2032 C CA . ARG A 1 261 ? 22.796 -2.010 -0.650 1.00 55.16 261 ARG A CA 1
ATOM 2033 C C . ARG A 1 261 ? 23.024 -3.400 -0.055 1.00 55.16 261 ARG A C 1
ATOM 2035 O O . ARG A 1 261 ? 23.541 -3.522 1.054 1.00 55.16 261 ARG A O 1
ATOM 2042 N N . ARG A 1 262 ? 22.767 -4.444 -0.853 1.00 47.84 262 ARG A N 1
ATOM 2043 C CA . ARG A 1 262 ? 23.581 -5.669 -0.817 1.00 47.84 262 ARG A CA 1
ATOM 2044 C C . ARG A 1 262 ? 24.827 -5.375 -1.648 1.00 47.84 262 ARG A C 1
ATOM 2046 O O . ARG A 1 262 ? 24.698 -4.981 -2.802 1.00 47.84 262 ARG A O 1
ATOM 2053 N N . ASN A 1 263 ? 26.023 -5.525 -1.083 1.00 35.78 263 ASN A N 1
ATOM 2054 C CA . ASN A 1 263 ? 27.204 -5.635 -1.939 1.00 35.78 263 ASN A CA 1
ATOM 2055 C C . ASN A 1 263 ? 26.981 -6.835 -2.877 1.00 35.78 263 ASN A C 1
ATOM 2057 O O . ASN A 1 263 ? 26.451 -7.849 -2.407 1.00 35.78 263 ASN A O 1
ATOM 2061 N N . PRO A 1 264 ? 27.341 -6.741 -4.169 1.00 32.81 264 PRO A N 1
ATOM 2062 C CA . PRO A 1 264 ? 27.309 -7.912 -5.026 1.00 32.81 264 PRO A CA 1
ATOM 2063 C C . PRO A 1 264 ? 28.186 -9.007 -4.396 1.00 32.81 264 PRO A C 1
ATOM 2065 O O . PRO A 1 264 ? 29.194 -8.669 -3.762 1.00 32.81 264 PRO A O 1
ATOM 2068 N N . PRO A 1 265 ? 27.807 -10.293 -4.510 1.00 34.72 265 PRO A N 1
ATOM 2069 C CA . PRO A 1 265 ? 28.706 -11.375 -4.131 1.00 34.72 265 PRO A CA 1
ATOM 2070 C C . PRO A 1 265 ? 30.039 -11.180 -4.869 1.00 34.72 265 PRO A C 1
ATOM 2072 O O . PRO A 1 265 ? 30.041 -10.989 -6.086 1.00 34.72 265 PRO A O 1
ATOM 2075 N N . GLN A 1 266 ? 31.132 -11.130 -4.100 1.00 33.16 266 GLN A N 1
ATOM 2076 C CA . GLN A 1 266 ? 32.502 -11.150 -4.623 1.00 33.16 266 GLN A CA 1
ATOM 2077 C C . GLN A 1 266 ? 32.801 -12.487 -5.295 1.00 33.16 266 GLN A C 1
ATOM 2079 O O . GLN A 1 266 ? 32.313 -13.518 -4.776 1.00 33.16 266 GLN A O 1
#

Secondary structure (DSSP, 8-state):
-----EEEEETTTTEEEEESSS---GGGGPPPS------BTTBGGGG---SS--TT-SS--EEES-SSEES-SS--EEE---TT--EEEEEEE-SS-EEEEEESSSEEPPPTTSPPPPTT-EEEEEEEEEETTEEEEEEEEEEEEPPHHHHHHHHHHHHHHHTT---HHHHHHHHHHHHHHTT-HHHHHHHHHHHHHTT---HHHHHHHHHHHHHTT-HHHHHHHHHHHHHHHHHTT-HHHHHHHHHHHHHHHHHHTS---PPPP-

Solvent-accessible surface area (backbone atoms only — not comparable to full-atom values): 14702 Å² total; per-residue (Å²): 131,91,76,68,58,49,78,45,77,26,64,60,43,40,42,75,45,77,34,76,54,99,72,81,62,72,79,80,43,47,60,67,90,75,71,63,64,62,59,42,98,91,34,63,81,48,51,81,73,67,28,63,60,55,95,81,30,78,41,37,22,64,49,30,68,47,35,48,34,32,87,60,45,65,57,51,38,30,40,37,82,36,74,78,49,68,34,32,39,41,37,40,40,40,100,91,48,69,53,72,52,77,40,77,60,55,61,42,74,52,61,84,88,53,86,67,58,49,62,66,42,64,33,39,41,35,39,32,34,18,41,97,89,40,74,78,32,54,31,76,48,56,39,29,25,52,35,64,72,56,50,50,52,51,52,52,53,48,52,54,58,62,70,67,70,61,60,70,71,59,47,51,56,58,46,34,22,40,29,57,53,65,49,20,45,43,62,37,45,54,52,40,50,60,52,52,70,72,65,58,80,58,27,62,56,32,29,51,41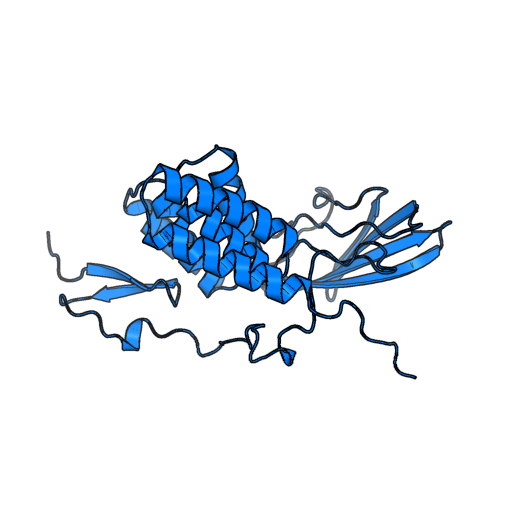,14,52,48,27,46,76,42,28,25,46,72,63,14,43,56,26,16,52,52,10,29,53,38,12,57,77,68,70,34,62,72,58,23,51,53,15,51,51,52,43,52,51,34,53,57,53,76,70,54,85,93,71,82,77,74,87,129

Foldseek 3Di:
DPPQWDWDQLLQQRDIDTDSDPDDDPVVSDHDPPPQPACDPVRVVSLPDFAPADVQDQEKGWLPPLFQEAQDQFTKTFIDDHPQFQKKKKWKDFPPDIDIDIGRDRIDGRDPPGDTHDAQTKMKIKIFTDHPRDTDYIDMDMHHYHHPVVVVVLVVSLVVLVVVVDDPVVSLSSNLSSCVSVVHLNVNLVSLCVVCVVVDLQLVSLQVNLVSCVSSNNLVSSLVSLVSSLVSCVVVVVPVSNVSSVVSNVRSVVSVPDDNDDDPDD

InterPro domains:
  IPR011990 Tetratricopeptide-like helical domain superfamily [G3DSA:1.25.40.10] (173-255)

Organism: NCBI:txid1356359

Sequence (266 aa):
MNGDYVEFLCFSSGNILKLSSGTIPLDKCAEPDEALSTCNPTNTNACHIRKGGTEGSDEPTIISPYSTSTLNSRPEITWTAVKGATSYKVKVKSYEFGWEKVVNQTRLAYPSDEKEFQPGTPYTIDVFAYIDGQAFSYDETFVDVLSVAKQEQIAQKIKRIKGLGLPPDETILDVDAIYTAENLLNETIEMLKMATATNSQNPTLYRVLGDRYLKAKLPKEAKSEYIKASELAKSSNNSKEFQKAQSGLQVVEFYNQLPTRRNPPQ

Radius of gyration: 20.53 Å; Cα contacts (8 Å, |Δi|>4): 434; chains: 1; bounding box: 69×40×54 Å